Protein AF-0000000076639264 (afdb_homodimer)

Solvent-accessible surface area (backbone atoms only — not comparable to full-atom values): 11231 Å² total; per-residue (Å²): 128,81,72,72,74,72,78,70,84,74,51,61,46,58,47,52,40,53,57,30,43,77,70,75,40,43,86,29,47,37,72,68,23,42,52,50,50,29,54,56,49,46,51,53,52,52,49,50,49,51,42,14,51,50,43,15,50,74,70,72,38,81,48,36,42,50,68,27,44,52,50,30,32,60,69,32,61,32,49,30,50,54,46,48,50,41,50,49,45,52,47,43,46,49,48,46,50,50,48,54,51,49,57,64,71,97,128,81,71,72,76,72,78,70,84,75,50,62,46,57,48,53,41,53,58,28,44,78,71,75,40,43,86,28,47,38,71,69,24,41,51,51,49,30,54,57,50,49,51,52,52,52,49,50,48,50,42,14,50,50,44,15,50,75,70,73,40,81,49,36,42,50,68,26,43,52,50,32,33,58,68,32,58,33,51,29,49,54,47,50,51,42,48,46,45,52,46,43,47,48,45,45,50,49,47,54,49,49,57,64,72,99

Nearest PDB structures (foldseek):
  4wnn-assembly4_D  TM=7.016E-01  e=9.117E-03  Saccharomyces cerevisiae S288C
  2rvq-assembly1_D  TM=6.486E-01  e=6.663E-03  Homo sapiens
  6l9z-assembly1_R  TM=6.844E-01  e=1.414E-02  Homo sapiens
  7xvl-assembly1_X  TM=6.728E-01  e=1.603E-02  Homo sapiens
  7xyg-assembly1_D  TM=6.755E-01  e=1.120E-01  Drosophila melanogaster

Sequence (212 aa):
METPQKNRKISLESLILQELYKQNLAETILTESAEFMSGALNYCITELLDISVERSKLKGSNLICSSHIKKAIEEDFEFAKLLQNTVIYGAYNKHLDEKEHISKNNMETPQKNRKISLESLILQELYKQNLAETILTESAEFMSGALNYCITELLDISVERSKLKGSNLICSSHIKKAIEEDFEFAKLLQNTVIYGAYNKHLDEKEHISKNN

InterPro domains:
  IPR009072 Histone-fold [G3DSA:1.10.20.10] (12-104)
  IPR009072 Histone-fold [SSF47113] (18-90)

Secondary structure (DSSP, 8-state):
-------PPP-HHHHHHHHHHTTT-GGGB-HHHHHHHHHHHHHHHHHHHHHHHHHHHHTT-SSB-HHHHHHHHHHSHHHHHHHHHHHHHHHHHHHHHHHHHHHHH-/-------PPP-HHHHHHHHHHTTT-GGGB-HHHHHHHHHHHHHHHHHHHHHHHHHHHHTT-SSB-HHHHHHHHHHSHHHHHHHHHHHHHHHHHHHHHHHHHHHHH-

Radius of gyration: 19.74 Å; Cα contacts (8 Å, |Δi|>4): 183; chains: 2; bounding box: 81×51×53 Å

pLDDT: mean 73.32, std 26.03, range [25.69, 98.62]

Organism: NCBI:txid5963

Foldseek 3Di:
DPPPPPPDDDALLVVVLVVCVVVPCSVVDDPVRSVVVRVVVVVVVVQLVVQQCVQCVVVVHPDRDPVSSVVSCVVVPVSVVVVVVVCVVVVVVVVVVVVVVVVVVD/DPPPPPPDDDALLVVVLVVCVVVPCSVVDDPVRSVVVRVVVVVVVVQLVVQQCVQCVVVVHPDRDPVSSVVSCVVVVVSVVVVVVVCCVVVVVVVVVVVVVVVVVD

Structure (mmCIF, N/CA/C/O backbone):
data_AF-0000000076639264-model_v1
#
loop_
_entity.id
_entity.type
_entity.pdbx_description
1 polymer 'Transcription factor CBF/NF-Y/archaeal histone domain-containing protein'
#
loop_
_atom_site.group_PDB
_atom_site.id
_atom_site.type_symbol
_atom_site.label_atom_id
_atom_site.label_alt_id
_atom_site.label_comp_id
_atom_site.label_asym_id
_atom_site.label_entity_id
_atom_site.label_seq_id
_atom_site.pdbx_PDB_ins_code
_atom_site.Cartn_x
_atom_site.Cartn_y
_atom_site.Cartn_z
_atom_site.occupancy
_atom_site.B_iso_or_equiv
_atom_site.auth_seq_id
_atom_site.auth_comp_id
_atom_site.auth_asym_id
_atom_site.auth_atom_id
_atom_site.pdbx_PDB_model_num
ATOM 1 N N . MET A 1 1 ? 1.832 4.797 -36.656 1 25.69 1 MET A N 1
ATOM 2 C CA . MET A 1 1 ? 2.621 4.148 -35.594 1 25.69 1 MET A CA 1
ATOM 3 C C . MET A 1 1 ? 2.246 4.68 -34.219 1 25.69 1 MET A C 1
ATOM 5 O O . MET A 1 1 ? 2.299 5.891 -34 1 25.69 1 MET A O 1
ATOM 9 N N . GLU A 1 2 ? 1.236 4.109 -33.531 1 35.44 2 GLU A N 1
ATOM 10 C CA . GLU A 1 2 ? 0.739 4.566 -32.219 1 35.44 2 GLU A CA 1
ATOM 11 C C . GLU A 1 2 ? 1.888 4.859 -31.266 1 35.44 2 GLU A C 1
ATOM 13 O O . GLU A 1 2 ? 2.82 4.062 -31.156 1 35.44 2 GLU A O 1
ATOM 18 N N . THR A 1 3 ? 2.316 6.039 -31.078 1 37.75 3 THR A N 1
ATOM 19 C CA . THR A 1 3 ? 3.332 6.453 -30.109 1 37.75 3 THR A CA 1
ATOM 20 C C . THR A 1 3 ? 3.256 5.609 -28.844 1 37.75 3 THR A C 1
ATOM 22 O O . THR A 1 3 ? 2.174 5.414 -28.281 1 37.75 3 THR A O 1
ATOM 25 N N . PRO A 1 4 ? 4.004 4.594 -28.734 1 39.75 4 PRO A N 1
ATOM 26 C CA . PRO A 1 4 ? 3.979 3.738 -27.547 1 39.75 4 PRO A CA 1
ATOM 27 C C . PRO A 1 4 ? 3.762 4.527 -26.266 1 39.75 4 PRO A C 1
ATOM 29 O O . PRO A 1 4 ? 4.363 5.586 -26.078 1 39.75 4 PRO A O 1
ATOM 32 N N . GLN A 1 5 ? 2.58 4.844 -25.906 1 42.38 5 GLN A N 1
ATOM 33 C CA . GLN A 1 5 ? 2.283 5.539 -24.656 1 42.38 5 GLN A CA 1
ATOM 34 C C . GLN A 1 5 ? 3.328 5.227 -23.594 1 42.38 5 GLN A C 1
ATOM 36 O O . GLN A 1 5 ? 3.643 4.062 -23.344 1 42.38 5 GLN A O 1
ATOM 41 N N . LYS A 1 6 ? 4.375 5.98 -23.578 1 45.12 6 LYS A N 1
ATOM 42 C CA . LYS A 1 6 ? 5.43 5.957 -22.578 1 45.12 6 LYS A CA 1
ATOM 43 C C . LYS A 1 6 ? 4.883 5.555 -21.219 1 45.12 6 LYS A C 1
ATOM 45 O O . LYS A 1 6 ? 3.936 6.164 -20.719 1 45.12 6 LYS A O 1
ATOM 50 N N . ASN A 1 7 ? 4.715 4.297 -20.938 1 53.59 7 ASN A N 1
ATOM 51 C CA . ASN A 1 7 ? 4.246 3.746 -19.672 1 53.59 7 ASN A CA 1
ATOM 52 C C . ASN A 1 7 ? 4.781 4.539 -18.484 1 53.59 7 ASN A C 1
ATOM 54 O O . ASN A 1 7 ? 5.98 4.512 -18.203 1 53.59 7 ASN A O 1
ATOM 58 N N . ARG A 1 8 ? 4.254 5.648 -18.203 1 60.5 8 ARG A N 1
ATOM 59 C CA . ARG A 1 8 ? 4.699 6.492 -17.094 1 60.5 8 ARG A CA 1
ATOM 60 C C . ARG A 1 8 ? 4.664 5.727 -15.773 1 60.5 8 ARG A C 1
ATOM 62 O O . ARG A 1 8 ? 3.682 5.047 -15.469 1 60.5 8 ARG A O 1
ATOM 69 N N . LYS A 1 9 ? 5.871 5.605 -15.195 1 81.62 9 LYS A N 1
ATOM 70 C CA . LYS A 1 9 ? 5.988 5.031 -13.859 1 81.62 9 LYS A CA 1
ATOM 71 C C . LYS A 1 9 ? 5.07 5.75 -12.867 1 81.62 9 LYS A C 1
ATOM 73 O O . LYS A 1 9 ? 4.957 6.977 -12.898 1 81.62 9 LYS A O 1
ATOM 78 N N . ILE A 1 10 ? 4.289 5 -12.344 1 91.88 10 ILE A N 1
ATOM 79 C CA . ILE A 1 10 ? 3.408 5.52 -11.305 1 91.88 10 ILE A CA 1
ATOM 80 C C . ILE A 1 10 ? 4.102 5.422 -9.945 1 91.88 10 ILE A C 1
ATOM 82 O O . ILE A 1 10 ? 4.957 4.559 -9.742 1 91.88 10 ILE A O 1
ATOM 86 N N . SER A 1 11 ? 3.801 6.449 -9.133 1 94.94 11 SER A N 1
ATOM 87 C CA . SER A 1 11 ? 4.426 6.418 -7.816 1 94.94 11 SER A CA 1
ATOM 88 C C . SER A 1 11 ? 3.393 6.203 -6.719 1 94.94 11 SER A C 1
ATOM 90 O O . SER A 1 11 ? 2.227 6.57 -6.875 1 94.94 11 SER A O 1
ATOM 92 N N . LEU A 1 12 ? 3.881 5.652 -5.758 1 95.56 12 LEU A N 1
ATOM 93 C CA . LEU A 1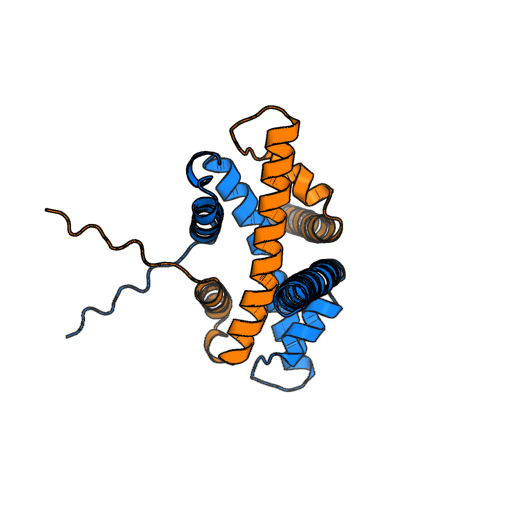 12 ? 3.037 5.477 -4.582 1 95.56 12 LEU A CA 1
ATOM 94 C C . LEU A 1 12 ? 2.615 6.824 -4.004 1 95.56 12 LEU A C 1
ATOM 96 O O . LEU A 1 12 ? 1.505 6.961 -3.488 1 95.56 12 LEU A O 1
ATOM 100 N N . GLU A 1 13 ? 3.453 7.828 -4.109 1 96.75 13 GLU A N 1
ATOM 101 C CA . GLU A 1 13 ? 3.096 9.18 -3.688 1 96.75 13 GLU A CA 1
ATOM 102 C C . GLU A 1 13 ? 1.869 9.688 -4.441 1 96.75 13 GLU A C 1
ATOM 104 O O . GLU A 1 13 ? 0.995 10.328 -3.854 1 96.75 13 GLU A O 1
ATOM 109 N N . SER A 1 14 ? 1.824 9.391 -5.703 1 96.25 14 SER A N 1
ATOM 110 C CA . SER A 1 14 ? 0.676 9.805 -6.504 1 96.25 14 SER A CA 1
ATOM 111 C C . SER A 1 14 ? -0.603 9.125 -6.023 1 96.25 14 SER A C 1
ATOM 113 O O . SER A 1 14 ? -1.672 9.734 -6.016 1 96.25 14 SER A O 1
ATOM 115 N N . LEU A 1 15 ? -0.478 7.941 -5.648 1 96.44 15 LEU A N 1
ATOM 116 C CA . LEU A 1 15 ? -1.632 7.215 -5.125 1 96.44 15 LEU A CA 1
ATOM 117 C C . LEU A 1 15 ? -2.1 7.82 -3.805 1 96.44 15 LEU A C 1
ATOM 119 O O . LEU A 1 15 ? -3.301 7.957 -3.572 1 96.44 15 LEU A O 1
ATOM 123 N N . ILE A 1 16 ? -1.146 8.141 -2.926 1 96.69 16 ILE A N 1
ATOM 124 C CA . ILE A 1 16 ? -1.441 8.758 -1.638 1 96.69 16 ILE A CA 1
ATOM 125 C C . ILE A 1 16 ? -2.189 10.07 -1.854 1 96.69 16 ILE A C 1
ATOM 127 O O . ILE A 1 16 ? -3.221 10.312 -1.225 1 96.69 16 ILE A O 1
ATOM 131 N N . LEU A 1 17 ? -1.717 10.875 -2.777 1 97.69 17 LEU A N 1
ATOM 132 C CA . LEU A 1 17 ? -2.346 12.156 -3.072 1 97.69 17 LEU A CA 1
ATOM 133 C C . LEU A 1 17 ? -3.748 11.961 -3.641 1 97.69 17 LEU A C 1
ATOM 135 O O . LEU A 1 17 ? -4.672 12.695 -3.297 1 97.69 17 LEU A O 1
ATOM 139 N N . GLN A 1 18 ? -3.885 10.977 -4.5 1 97.31 18 GLN A N 1
ATOM 140 C CA . GLN A 1 18 ? -5.195 10.664 -5.062 1 97.31 18 GLN A CA 1
ATOM 141 C C . GLN A 1 18 ? -6.184 10.273 -3.971 1 97.31 18 GLN A C 1
ATOM 143 O O . GLN A 1 18 ? -7.348 10.688 -4 1 97.31 18 GLN A O 1
ATOM 148 N N . GLU A 1 19 ? -5.727 9.492 -3.055 1 95.44 19 GLU A N 1
ATOM 149 C CA . GLU A 1 19 ? -6.598 9.086 -1.957 1 95.44 19 GLU A CA 1
ATOM 150 C C . GLU A 1 19 ? -6.992 10.273 -1.089 1 95.44 19 GLU A C 1
ATOM 152 O O . GLU A 1 19 ? -8.156 10.406 -0.701 1 95.44 19 GLU A O 1
ATOM 157 N N . LEU A 1 20 ? -6.066 11.133 -0.829 1 97.12 20 LEU A N 1
ATOM 158 C CA . LEU A 1 20 ? -6.336 12.312 -0.018 1 97.12 20 LEU A CA 1
ATOM 159 C C . LEU A 1 20 ? -7.266 13.273 -0.749 1 97.12 20 LEU A C 1
ATOM 161 O O . LEU A 1 20 ? -8.07 13.961 -0.12 1 97.12 20 LEU A O 1
ATOM 165 N N . TYR A 1 21 ? -7.125 13.25 -2.066 1 96.75 21 TYR A N 1
ATOM 166 C CA . TYR A 1 21 ? -7.957 14.125 -2.891 1 96.75 21 TYR A CA 1
ATOM 167 C C . TYR A 1 21 ? -9.43 13.758 -2.758 1 96.75 21 TYR A C 1
ATOM 169 O O . TYR A 1 21 ? -10.297 14.633 -2.764 1 96.75 21 TYR A O 1
ATOM 177 N N . LYS A 1 22 ? -9.68 12.523 -2.58 1 93.88 22 LYS A N 1
ATOM 178 C CA . LYS A 1 22 ? -11.062 12.062 -2.426 1 93.88 22 LYS A CA 1
ATOM 179 C C . LYS A 1 22 ? -11.727 12.711 -1.215 1 93.88 22 LYS A C 1
ATOM 181 O O . LYS A 1 22 ? -12.953 12.812 -1.154 1 93.88 22 LYS A O 1
ATOM 186 N N . GLN A 1 23 ? -10.875 13.164 -0.237 1 92.69 23 GLN A N 1
ATOM 187 C CA . GLN A 1 23 ? -11.391 13.773 0.985 1 92.69 23 GLN A CA 1
ATOM 188 C C . GLN A 1 23 ? -11.062 15.266 1.037 1 92.69 23 GLN A C 1
ATOM 190 O O . GLN A 1 23 ? -11.109 15.875 2.104 1 92.69 23 GLN A O 1
ATOM 195 N N . ASN A 1 24 ? -10.602 15.82 -0.113 1 96 24 ASN A N 1
ATOM 196 C CA . ASN A 1 24 ? -10.219 17.219 -0.232 1 96 24 ASN A CA 1
ATOM 197 C C . ASN A 1 24 ? -9.07 17.562 0.706 1 96 24 ASN A C 1
ATOM 199 O O . ASN A 1 24 ? -9.062 18.641 1.312 1 96 24 ASN A O 1
ATOM 203 N N . LEU A 1 25 ? -8.156 16.594 0.861 1 97.88 25 LEU A N 1
ATOM 204 C CA . LEU A 1 25 ? -7.066 16.812 1.806 1 97.88 25 LEU A CA 1
ATOM 205 C C . LEU A 1 25 ? -5.715 16.734 1.102 1 97.88 25 LEU A C 1
ATOM 207 O O . LEU A 1 25 ? -4.672 16.688 1.756 1 97.88 25 LEU A O 1
ATOM 211 N N . ALA A 1 26 ? -5.707 16.734 -0.222 1 97.69 26 ALA A N 1
ATOM 212 C CA . ALA A 1 26 ? -4.465 16.547 -0.965 1 97.69 26 ALA A CA 1
ATOM 213 C C . ALA A 1 26 ? -3.482 17.688 -0.685 1 97.69 26 ALA A C 1
ATOM 215 O O . ALA A 1 26 ? -2.268 17.469 -0.664 1 97.69 26 ALA A O 1
ATOM 216 N N . GLU A 1 27 ? -3.975 18.875 -0.416 1 97.75 27 GLU A N 1
ATOM 217 C CA . GLU A 1 27 ? -3.125 20.047 -0.231 1 97.75 27 GLU A CA 1
ATOM 218 C C . GLU A 1 27 ? -2.645 20.156 1.213 1 97.75 27 GLU A C 1
ATOM 220 O O . GLU A 1 27 ? -1.805 21 1.529 1 97.75 27 GLU A O 1
ATOM 225 N N . THR A 1 28 ? -3.051 19.266 2.096 1 98.38 28 THR A N 1
ATOM 226 C CA . THR A 1 28 ? -2.76 19.391 3.52 1 98.38 28 THR A CA 1
ATOM 227 C C . THR A 1 28 ? -1.577 18.5 3.91 1 98.38 28 THR A C 1
ATOM 229 O O . THR A 1 28 ? -1.127 18.531 5.059 1 98.38 28 THR A O 1
ATOM 232 N N . ILE A 1 29 ? -1.032 17.688 3.02 1 98.62 29 ILE A N 1
ATOM 233 C CA . ILE A 1 29 ? 0.118 16.844 3.361 1 98.62 29 ILE A CA 1
ATOM 234 C C . ILE A 1 29 ? 1.395 17.484 2.82 1 98.62 29 ILE A C 1
ATOM 236 O O . ILE A 1 29 ? 1.426 17.969 1.683 1 98.62 29 ILE A O 1
ATOM 240 N N . LEU A 1 30 ? 2.434 17.484 3.67 1 97.62 30 LEU A N 1
ATOM 241 C CA . LEU A 1 30 ? 3.734 17.984 3.229 1 97.62 30 LEU A CA 1
ATOM 242 C C . LEU A 1 30 ? 4.371 17.016 2.232 1 97.62 30 LEU A C 1
ATOM 244 O O . LEU A 1 30 ? 4.176 15.805 2.322 1 97.62 30 LEU A O 1
ATOM 248 N N . THR A 1 31 ? 5.129 17.656 1.315 1 96.75 31 THR A N 1
ATOM 249 C CA . THR A 1 31 ? 5.785 16.859 0.288 1 96.75 31 THR A CA 1
ATOM 250 C C . THR A 1 31 ? 6.684 15.797 0.92 1 96.75 31 THR A C 1
ATOM 252 O O . THR A 1 31 ? 6.637 14.633 0.534 1 96.75 31 THR A O 1
ATOM 255 N N . GLU A 1 32 ? 7.469 16.141 1.88 1 92.5 32 GLU A N 1
ATOM 256 C CA . GLU A 1 32 ? 8.375 15.211 2.551 1 92.5 32 GLU A CA 1
ATOM 257 C C . GLU A 1 32 ? 7.598 14.133 3.299 1 92.5 32 GLU A C 1
ATOM 259 O O . GLU A 1 32 ? 8.062 12.992 3.41 1 92.5 32 GLU A O 1
ATOM 264 N N . SER A 1 33 ? 6.461 14.469 3.746 1 95.88 33 SER A N 1
ATOM 265 C CA . SER A 1 33 ? 5.637 13.523 4.492 1 95.88 33 SER A CA 1
ATOM 266 C C . SER A 1 33 ? 4.988 12.5 3.561 1 95.88 33 SER A C 1
ATOM 268 O O . SER A 1 33 ? 4.879 11.32 3.904 1 95.88 33 SER A O 1
ATOM 270 N N . ALA A 1 34 ? 4.586 13 2.438 1 97.19 34 ALA A N 1
ATOM 271 C CA . ALA A 1 34 ? 4.09 12.078 1.425 1 97.19 34 ALA A CA 1
ATOM 272 C C . ALA A 1 34 ? 5.164 11.078 1.02 1 97.19 34 ALA A C 1
ATOM 274 O O . ALA A 1 34 ? 4.883 9.883 0.848 1 97.19 34 ALA A O 1
ATOM 275 N N . GLU A 1 35 ? 6.395 11.578 0.893 1 95.25 35 GLU A N 1
ATOM 276 C CA . GLU A 1 35 ? 7.527 10.711 0.581 1 95.25 35 GLU A CA 1
ATOM 277 C C . GLU A 1 35 ? 7.758 9.688 1.691 1 95.25 35 GLU A C 1
ATOM 279 O O . GLU A 1 35 ? 7.98 8.508 1.42 1 95.25 35 GLU A O 1
ATOM 284 N N . PHE A 1 36 ? 7.652 10.203 2.895 1 89.06 36 PHE A N 1
ATOM 285 C CA . PHE A 1 36 ? 7.844 9.344 4.055 1 89.06 36 PHE A CA 1
ATOM 286 C C . PHE A 1 36 ? 6.801 8.234 4.086 1 89.06 36 PHE A C 1
ATOM 288 O O . PHE A 1 36 ? 7.141 7.055 4.238 1 89.06 36 PHE A O 1
ATOM 295 N N . MET A 1 37 ? 5.578 8.508 3.893 1 92.25 37 MET A N 1
ATOM 296 C CA . MET A 1 37 ? 4.488 7.531 3.906 1 92.25 37 MET A CA 1
ATOM 297 C C . MET A 1 37 ? 4.633 6.543 2.754 1 92.25 37 MET A C 1
ATOM 299 O O . MET A 1 37 ? 4.406 5.344 2.93 1 92.25 37 MET A O 1
ATOM 303 N N . SER A 1 38 ? 5.031 7.145 1.656 1 93.25 38 SER A N 1
ATOM 304 C CA . SER A 1 38 ? 5.227 6.297 0.486 1 93.25 38 SER A CA 1
ATOM 305 C C . SER A 1 38 ? 6.293 5.238 0.743 1 93.25 38 SER A C 1
ATOM 307 O O . SER A 1 38 ? 6.125 4.074 0.367 1 93.25 38 SER A O 1
ATOM 309 N N . GLY A 1 39 ? 7.375 5.695 1.347 1 87.69 39 GLY A N 1
ATOM 310 C CA . GLY A 1 39 ? 8.43 4.742 1.679 1 87.69 39 GLY A CA 1
ATOM 311 C C . GLY A 1 39 ? 7.965 3.65 2.623 1 87.69 39 GLY A C 1
ATOM 312 O O . GLY A 1 39 ? 8.227 2.469 2.389 1 87.69 39 GLY A O 1
ATOM 313 N N . ALA A 1 40 ? 7.16 3.99 3.594 1 83.56 40 ALA A N 1
ATOM 314 C CA . ALA A 1 40 ? 6.656 3.023 4.566 1 83.56 40 ALA A CA 1
ATOM 315 C C . ALA A 1 40 ? 5.699 2.033 3.91 1 83.56 40 ALA A C 1
ATOM 317 O O . ALA A 1 40 ? 5.801 0.824 4.125 1 83.56 40 ALA A O 1
AT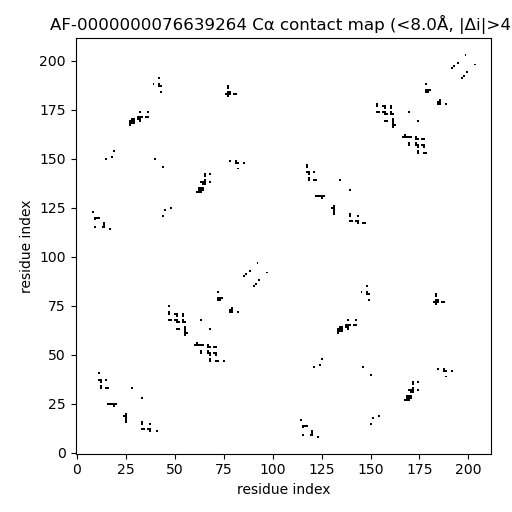OM 318 N N . LEU A 1 41 ? 4.863 2.545 3.088 1 87.75 41 LEU A N 1
ATOM 319 C CA . LEU A 1 41 ? 3.869 1.702 2.43 1 87.75 41 LEU A CA 1
ATOM 320 C C . LEU A 1 41 ? 4.523 0.803 1.388 1 87.75 41 LEU A C 1
ATOM 322 O O . LEU A 1 41 ? 4.09 -0.333 1.181 1 87.75 41 LEU A O 1
ATOM 326 N N . ASN A 1 42 ? 5.551 1.372 0.725 1 87.56 42 ASN A N 1
ATOM 327 C CA . ASN A 1 42 ? 6.254 0.55 -0.255 1 87.56 42 ASN A CA 1
ATOM 328 C C . ASN A 1 42 ? 6.855 -0.696 0.388 1 87.56 42 ASN A C 1
ATOM 330 O O . ASN A 1 42 ? 6.891 -1.763 -0.228 1 87.56 42 ASN A O 1
ATOM 334 N N . TYR A 1 43 ? 7.312 -0.533 1.478 1 81.12 43 TYR A N 1
ATOM 335 C CA . TYR A 1 43 ? 7.848 -1.686 2.191 1 81.12 43 TYR A CA 1
ATOM 336 C C . TYR A 1 43 ? 6.777 -2.752 2.387 1 81.12 43 TYR A C 1
ATOM 338 O O . TYR A 1 43 ? 7.02 -3.938 2.146 1 81.12 43 TYR A O 1
ATOM 346 N N . CYS A 1 44 ? 5.629 -2.367 2.75 1 83 44 CYS A N 1
ATOM 347 C CA . CYS A 1 44 ? 4.516 -3.279 2.98 1 83 44 CYS A CA 1
ATOM 348 C C . CYS A 1 44 ? 4.109 -3.982 1.69 1 83 44 CYS A C 1
ATOM 350 O O . CYS A 1 44 ? 3.895 -5.195 1.681 1 83 44 CYS A O 1
ATOM 352 N N . ILE A 1 45 ? 4.066 -3.219 0.67 1 90.25 45 ILE A N 1
ATOM 353 C CA . ILE A 1 45 ? 3.66 -3.758 -0.624 1 90.25 45 ILE A CA 1
ATOM 354 C C . ILE A 1 45 ? 4.676 -4.797 -1.093 1 90.25 45 ILE A C 1
ATOM 356 O O . ILE A 1 45 ? 4.305 -5.898 -1.498 1 90.25 45 ILE A O 1
ATOM 360 N N . THR A 1 46 ? 5.93 -4.441 -1.012 1 89.44 46 THR A N 1
ATOM 361 C CA . THR A 1 46 ? 6.984 -5.336 -1.476 1 89.44 46 THR A CA 1
ATOM 362 C C . THR A 1 46 ? 7.023 -6.609 -0.636 1 89.44 46 THR A C 1
ATOM 364 O O . THR A 1 46 ? 7.203 -7.707 -1.17 1 89.44 46 THR A O 1
ATOM 367 N N . GLU A 1 47 ? 6.812 -6.418 0.636 1 83.31 47 GLU A N 1
ATOM 368 C CA . GLU A 1 47 ? 6.824 -7.586 1.511 1 83.31 47 GLU A CA 1
ATOM 369 C C . GLU A 1 47 ? 5.668 -8.531 1.19 1 83.31 47 GLU A C 1
ATOM 371 O O . GLU A 1 47 ? 5.859 -9.742 1.091 1 83.31 47 GLU A O 1
ATOM 376 N N . LEU A 1 48 ? 4.508 -8.016 1.007 1 88.25 48 LEU A N 1
ATOM 377 C CA . LEU A 1 48 ? 3.346 -8.844 0.685 1 88.25 48 LEU A CA 1
ATOM 378 C C . LEU A 1 48 ? 3.543 -9.562 -0.645 1 88.25 48 LEU A C 1
ATOM 380 O O . LEU A 1 48 ? 3.221 -10.75 -0.768 1 88.25 48 LEU A O 1
ATOM 384 N N . LEU A 1 49 ? 4.078 -8.891 -1.562 1 92.75 49 LEU A N 1
ATOM 385 C CA . LEU A 1 49 ? 4.344 -9.484 -2.867 1 92.75 49 LEU A CA 1
ATOM 386 C C . LEU A 1 49 ? 5.355 -10.625 -2.748 1 92.75 49 LEU A C 1
ATOM 388 O O . LEU A 1 49 ? 5.152 -11.703 -3.312 1 92.75 49 LEU A O 1
ATOM 392 N N . ASP A 1 50 ? 6.383 -10.336 -2.006 1 90.38 50 ASP A N 1
ATOM 393 C CA . ASP A 1 50 ? 7.445 -11.328 -1.863 1 90.38 50 ASP A CA 1
ATOM 394 C C . ASP A 1 50 ? 6.918 -12.602 -1.199 1 90.38 50 ASP A C 1
ATOM 396 O O . ASP A 1 50 ? 7.227 -13.711 -1.641 1 90.38 50 ASP A O 1
ATOM 400 N N . ILE A 1 51 ? 6.145 -12.406 -0.197 1 90.44 51 ILE A N 1
ATOM 401 C CA . ILE A 1 51 ? 5.582 -13.57 0.481 1 90.44 51 ILE A CA 1
ATOM 402 C C . ILE A 1 51 ? 4.613 -14.297 -0.453 1 90.44 51 ILE A C 1
ATOM 404 O O . ILE A 1 51 ? 4.586 -15.523 -0.49 1 90.44 51 ILE A O 1
ATOM 408 N N . SER A 1 52 ? 3.852 -13.578 -1.241 1 93.69 52 SER A N 1
ATOM 409 C CA . SER A 1 52 ? 2.914 -14.172 -2.186 1 93.69 52 SER A CA 1
ATOM 410 C C . SER A 1 52 ? 3.643 -15.008 -3.236 1 93.69 52 SER A C 1
ATOM 412 O O . SER A 1 52 ? 3.193 -16.094 -3.592 1 93.69 52 SER A O 1
ATOM 414 N N . VAL A 1 53 ? 4.738 -14.445 -3.74 1 96.75 53 VAL A N 1
ATOM 415 C CA . VAL A 1 53 ? 5.555 -15.164 -4.715 1 96.75 53 VAL A CA 1
ATOM 416 C C . VAL A 1 53 ? 6.109 -16.438 -4.09 1 96.75 53 VAL A C 1
ATOM 418 O O . VAL A 1 53 ? 6.055 -17.516 -4.699 1 96.75 53 VAL A O 1
ATOM 421 N N . GLU A 1 54 ? 6.621 -16.297 -2.918 1 94.62 54 GLU A N 1
ATOM 422 C CA . GLU A 1 54 ? 7.152 -17.453 -2.213 1 94.62 54 GLU A CA 1
ATOM 423 C C . GLU A 1 54 ? 6.082 -18.531 -2.029 1 94.62 54 GLU A C 1
ATOM 425 O O . GLU A 1 54 ? 6.344 -19.719 -2.227 1 94.62 54 GLU A O 1
ATOM 430 N N . ARG A 1 55 ? 4.879 -18.109 -1.684 1 93.06 55 ARG A N 1
ATOM 431 C CA . ARG A 1 55 ? 3.779 -19.047 -1.491 1 93.06 55 ARG A CA 1
ATOM 432 C C . ARG A 1 55 ? 3.436 -19.766 -2.793 1 93.06 55 ARG A C 1
ATOM 434 O O . ARG A 1 55 ? 3.119 -20.953 -2.789 1 93.06 55 ARG A O 1
ATOM 441 N N . SER A 1 56 ? 3.439 -19.031 -3.887 1 97.56 56 SER A N 1
ATOM 442 C CA . SER A 1 56 ? 3.182 -19.656 -5.18 1 97.56 56 SER A CA 1
ATOM 443 C C . SER A 1 56 ? 4.23 -20.719 -5.5 1 97.56 56 SER A C 1
ATOM 445 O O . SER A 1 56 ? 3.896 -21.812 -5.945 1 97.56 56 SER A O 1
ATOM 447 N N . LYS A 1 57 ? 5.5 -20.438 -5.223 1 97 57 LYS A N 1
ATOM 448 C CA . LYS A 1 57 ? 6.598 -21.359 -5.488 1 97 57 LYS A CA 1
ATOM 449 C C . LYS A 1 57 ? 6.492 -22.609 -4.613 1 97 57 LYS A C 1
ATOM 451 O O . LYS A 1 57 ? 6.734 -23.719 -5.078 1 97 57 LYS A O 1
ATOM 456 N N . LEU A 1 58 ? 6.164 -22.328 -3.396 1 95.81 58 LEU A N 1
ATOM 457 C CA . LEU A 1 58 ? 6.02 -23.438 -2.463 1 95.81 58 LEU A CA 1
ATOM 458 C C . LEU A 1 58 ? 4.953 -24.422 -2.941 1 95.81 58 LEU A C 1
ATOM 460 O O . LEU A 1 58 ? 5.055 -25.625 -2.703 1 95.81 58 LEU A O 1
ATOM 464 N N . LYS A 1 59 ? 3.969 -23.922 -3.662 1 95.88 59 LYS A N 1
ATOM 465 C CA . LYS A 1 59 ? 2.881 -24.75 -4.18 1 95.88 59 LYS A CA 1
ATOM 466 C C . LYS A 1 59 ? 3.221 -25.297 -5.559 1 95.88 59 LYS A C 1
ATOM 468 O O . LYS A 1 59 ? 2.412 -26 -6.164 1 95.88 59 LYS A O 1
ATOM 473 N N . GLY A 1 60 ? 4.348 -24.969 -6.074 1 96.81 60 GLY A N 1
ATOM 474 C CA . GLY A 1 60 ? 4.773 -25.453 -7.379 1 96.81 60 GLY A CA 1
ATOM 475 C C . GLY A 1 60 ? 4.113 -24.719 -8.531 1 96.81 60 GLY A C 1
ATOM 476 O O . GLY A 1 60 ? 3.998 -25.25 -9.633 1 96.81 60 GLY A O 1
ATOM 477 N N . SER A 1 61 ? 3.617 -23.5 -8.266 1 96.69 61 SER A N 1
ATOM 478 C CA . SER A 1 61 ? 2.936 -22.719 -9.289 1 96.69 61 SER A CA 1
ATOM 479 C C . SER A 1 61 ? 3.836 -21.625 -9.828 1 96.69 61 SER A C 1
ATOM 481 O O . SER A 1 61 ? 4.562 -20.969 -9.07 1 96.69 61 SER A O 1
ATOM 483 N N . ASN A 1 62 ? 3.723 -21.453 -11.148 1 95.44 62 ASN A N 1
ATOM 484 C CA . ASN A 1 62 ? 4.391 -20.312 -11.766 1 95.44 62 ASN A CA 1
ATOM 485 C C . ASN A 1 62 ? 3.475 -19.094 -11.828 1 95.44 62 ASN A C 1
ATOM 487 O O . ASN A 1 62 ? 3.879 -18.031 -12.305 1 95.44 62 ASN A O 1
ATOM 491 N N . LEU A 1 63 ? 2.256 -19.297 -11.352 1 98.38 63 LEU A N 1
ATOM 492 C CA . LEU A 1 63 ? 1.271 -18.219 -11.328 1 98.38 63 LEU A CA 1
ATOM 493 C C . LEU A 1 63 ? 0.943 -17.828 -9.891 1 98.38 63 LEU A C 1
ATOM 495 O O . LEU A 1 63 ? 0.805 -18.688 -9.016 1 98.38 63 LEU A O 1
ATOM 499 N N . ILE A 1 64 ? 0.934 -16.547 -9.695 1 98.44 64 ILE A N 1
ATOM 500 C CA . ILE A 1 64 ? 0.467 -16 -8.422 1 98.44 64 ILE A CA 1
ATOM 501 C C . ILE A 1 64 ? -1.053 -15.859 -8.445 1 98.44 64 ILE A C 1
ATOM 503 O O . ILE A 1 64 ? -1.596 -15.117 -9.273 1 98.44 64 ILE A O 1
ATOM 507 N N . CYS A 1 65 ? -1.74 -16.547 -7.539 1 97.38 65 CYS A N 1
ATOM 508 C CA . CYS A 1 65 ? -3.195 -16.5 -7.477 1 97.38 65 CYS A CA 1
ATOM 509 C C . CYS A 1 65 ? -3.664 -15.984 -6.121 1 97.38 65 CYS A C 1
ATOM 511 O O . CYS A 1 65 ? -2.85 -15.75 -5.227 1 97.38 65 CYS A O 1
ATOM 513 N N . SER A 1 66 ? -5.004 -15.758 -6.02 1 91.19 66 SER A N 1
ATOM 514 C CA . SER A 1 66 ? -5.586 -15.141 -4.832 1 91.19 66 SER A CA 1
ATOM 515 C C . SER A 1 66 ? -5.301 -15.969 -3.584 1 91.19 66 SER A C 1
ATOM 517 O O . SER A 1 66 ? -5.109 -15.422 -2.498 1 91.19 66 SER A O 1
ATOM 519 N N . SER A 1 67 ? -5.207 -17.203 -3.801 1 91.44 67 SER A N 1
ATOM 520 C CA . SER A 1 67 ? -4.965 -18.047 -2.631 1 91.44 67 SER A CA 1
ATOM 521 C C . SER A 1 67 ? -3.57 -17.812 -2.062 1 91.44 67 SER A C 1
ATOM 523 O O . SER A 1 67 ? -3.377 -17.859 -0.845 1 91.44 67 SER A O 1
ATOM 525 N N . HIS A 1 68 ? -2.635 -17.578 -2.918 1 95.81 68 HIS A N 1
ATOM 526 C CA . HIS A 1 68 ? -1.29 -17.25 -2.459 1 95.81 68 HIS A CA 1
ATOM 527 C C . HIS A 1 68 ? -1.278 -15.938 -1.682 1 95.81 68 HIS A C 1
ATOM 529 O O . HIS A 1 68 ? -0.64 -15.844 -0.631 1 95.81 68 HIS A O 1
ATOM 535 N N . ILE A 1 69 ? -2.031 -15.008 -2.148 1 91.5 69 ILE A N 1
ATOM 536 C CA . ILE A 1 69 ? -2.088 -13.672 -1.556 1 91.5 69 ILE A CA 1
ATOM 537 C C . ILE A 1 69 ? -2.809 -13.734 -0.211 1 91.5 69 ILE A C 1
ATOM 539 O O . ILE A 1 69 ? -2.352 -13.156 0.773 1 91.5 69 ILE A O 1
ATOM 543 N N . LYS A 1 70 ? -3.914 -14.445 -0.229 1 86.38 70 LYS A N 1
ATOM 544 C CA . LYS A 1 70 ? -4.664 -14.609 1.012 1 86.38 70 LYS A CA 1
ATOM 545 C C . LYS A 1 70 ? -3.797 -15.227 2.104 1 86.38 70 LYS A C 1
ATOM 547 O O . LYS A 1 70 ? -3.801 -14.766 3.244 1 86.38 70 LYS A O 1
ATOM 552 N N . LYS A 1 71 ? -3.031 -16.203 1.801 1 85.12 71 LYS A N 1
ATOM 553 C CA . LYS A 1 71 ? -2.166 -16.859 2.779 1 85.12 71 LYS A CA 1
ATOM 554 C C . LYS A 1 71 ? -1.062 -15.914 3.25 1 85.12 71 LYS A C 1
ATOM 556 O O . LYS A 1 71 ? -0.683 -15.93 4.422 1 85.12 71 LYS A O 1
ATOM 561 N N . ALA A 1 72 ? -0.514 -15.188 2.312 1 89.25 72 ALA A N 1
ATOM 562 C CA . ALA A 1 72 ? 0.489 -14.188 2.674 1 89.25 72 ALA A CA 1
ATOM 563 C C . ALA A 1 72 ? -0.07 -13.195 3.684 1 89.25 72 ALA A C 1
ATOM 565 O O . ALA A 1 72 ? 0.605 -12.836 4.652 1 89.25 72 ALA A O 1
ATOM 566 N N . ILE A 1 73 ? -1.34 -12.812 3.414 1 83.88 73 ILE A N 1
ATOM 567 C CA . ILE A 1 73 ? -2 -11.859 4.297 1 83.88 73 ILE A CA 1
ATOM 568 C C . ILE A 1 73 ? -2.217 -12.484 5.672 1 83.88 73 ILE A C 1
ATOM 570 O O . ILE A 1 73 ? -2.025 -11.828 6.699 1 83.88 73 ILE A O 1
ATOM 574 N N . GLU A 1 74 ? -2.605 -13.703 5.676 1 76.75 74 GLU A N 1
ATOM 575 C CA . GLU A 1 74 ? -2.85 -14.414 6.926 1 76.75 74 GLU A CA 1
ATOM 576 C C . GLU A 1 74 ? -1.56 -14.594 7.723 1 76.75 74 GLU A C 1
ATOM 578 O O . GLU A 1 74 ? -1.584 -14.641 8.953 1 76.75 74 GLU A O 1
ATOM 583 N N . GLU A 1 75 ? -0.487 -14.852 7.047 1 73.81 75 GLU A N 1
ATOM 584 C CA . GLU A 1 75 ? 0.807 -15.047 7.695 1 73.81 75 GLU A CA 1
ATOM 585 C C . GLU A 1 75 ? 1.377 -13.719 8.203 1 73.81 75 GLU A C 1
ATOM 587 O O . GLU A 1 75 ? 2.24 -13.711 9.078 1 73.81 75 GLU A O 1
ATOM 592 N N . ASP A 1 76 ? 1.048 -12.859 7.5 1 60.75 76 ASP A N 1
ATOM 593 C CA . ASP A 1 76 ? 1.468 -11.539 7.965 1 60.75 76 ASP A CA 1
ATOM 594 C C . ASP A 1 76 ? 0.469 -10.969 8.969 1 60.75 76 ASP A C 1
ATOM 596 O O . ASP A 1 76 ? -0.639 -10.578 8.594 1 60.75 76 ASP A O 1
ATOM 600 N N . PHE A 1 77 ? 0.782 -11.172 10.289 1 53.22 77 PHE A N 1
ATOM 601 C CA . PHE A 1 77 ? -0.111 -10.797 11.375 1 53.22 77 PHE A CA 1
ATOM 602 C C . PHE A 1 77 ? -0.667 -9.391 11.148 1 53.22 77 PHE A C 1
ATOM 604 O O . PHE A 1 77 ? -1.855 -9.148 11.367 1 53.22 77 PHE A O 1
ATOM 611 N N . GLU A 1 78 ? 0.171 -8.562 10.75 1 49.81 78 GLU A N 1
ATOM 612 C CA . GLU A 1 78 ? -0.193 -7.152 10.625 1 49.81 78 GLU A CA 1
ATOM 613 C C . GLU A 1 78 ? -1.192 -6.938 9.5 1 49.81 78 GLU A C 1
ATOM 615 O O . GLU A 1 78 ? -2.186 -6.223 9.664 1 49.81 78 GLU A O 1
ATOM 620 N N . PHE A 1 79 ? -0.976 -7.543 8.453 1 51.12 79 PHE A N 1
ATOM 621 C CA . PHE A 1 79 ? -1.932 -7.465 7.355 1 51.12 79 PHE A CA 1
ATOM 622 C C . PHE A 1 79 ? -3.225 -8.188 7.711 1 51.12 79 PHE A C 1
ATOM 624 O O . PHE A 1 79 ? -4.316 -7.727 7.371 1 51.12 79 PHE A O 1
ATOM 631 N N . ALA A 1 80 ? -3.037 -9.289 8.367 1 43.44 80 ALA A N 1
ATOM 632 C CA . ALA A 1 80 ? -4.223 -10.039 8.781 1 43.44 80 ALA A CA 1
ATOM 633 C C . ALA A 1 80 ? -5.145 -9.172 9.641 1 43.44 80 ALA A C 1
ATOM 635 O O . ALA A 1 80 ? -6.363 -9.211 9.477 1 43.44 80 ALA A O 1
ATOM 636 N N . LYS A 1 81 ? -4.5 -8.602 10.438 1 45.91 81 LYS A N 1
ATOM 637 C CA . LYS A 1 81 ? -5.305 -7.785 11.344 1 45.91 81 LYS A CA 1
ATOM 638 C C . LYS A 1 81 ? -5.938 -6.609 10.609 1 45.91 81 LYS A C 1
ATOM 640 O O . LYS A 1 81 ? -7.086 -6.246 10.875 1 45.91 81 LYS A O 1
ATOM 645 N N . LEU A 1 82 ? -5.137 -6.02 9.758 1 42.41 82 LEU A N 1
ATOM 646 C CA . LEU A 1 82 ? -5.711 -4.969 8.93 1 4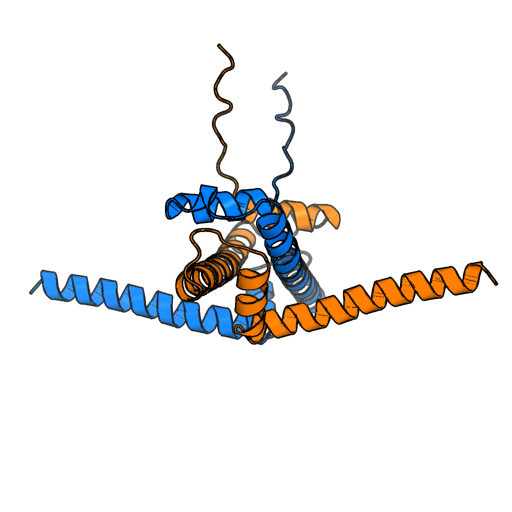2.41 82 LEU A CA 1
ATOM 647 C C . LEU A 1 82 ? -6.906 -5.492 8.141 1 42.41 82 LEU A C 1
ATOM 649 O O . LEU A 1 82 ? -7.926 -4.809 8.023 1 42.41 82 LEU A O 1
ATOM 653 N N . LEU A 1 83 ? -6.73 -6.648 7.59 1 42 83 LEU A N 1
ATOM 654 C CA . LEU A 1 83 ? -7.828 -7.242 6.836 1 42 83 LEU A CA 1
ATOM 655 C C . LEU A 1 83 ? -8.977 -7.637 7.766 1 42 83 LEU A C 1
ATOM 657 O O . LEU A 1 83 ? -10.141 -7.59 7.371 1 42 83 LEU A O 1
ATOM 661 N N . GLN A 1 84 ? -8.719 -8.133 8.82 1 37.97 84 GLN A N 1
ATOM 662 C CA . GLN A 1 84 ? -9.789 -8.438 9.766 1 37.97 84 GLN A CA 1
ATOM 663 C C . GLN A 1 84 ? -10.641 -7.203 10.055 1 37.97 84 GLN A C 1
ATOM 665 O O . GLN A 1 84 ? -11.867 -7.297 10.148 1 37.97 84 GLN A O 1
ATOM 670 N N . ASN A 1 85 ? -9.984 -6.211 10.258 1 37.62 85 ASN A N 1
ATOM 671 C CA . ASN A 1 85 ? -10.758 -5.008 10.531 1 37.62 85 ASN A CA 1
ATOM 672 C C . ASN A 1 85 ? -11.508 -4.527 9.289 1 37.62 85 ASN A C 1
ATOM 674 O O . ASN A 1 85 ? -12.586 -3.939 9.398 1 37.62 85 ASN A O 1
ATOM 678 N N . THR A 1 86 ? -10.969 -4.68 8.211 1 36.5 86 THR A N 1
ATOM 679 C CA . THR A 1 86 ? -11.703 -4.355 6.988 1 36.5 86 THR A CA 1
ATOM 680 C C . THR A 1 86 ? -12.852 -5.328 6.773 1 36.5 86 THR A C 1
ATOM 682 O O . THR A 1 86 ? -13.938 -4.93 6.332 1 36.5 86 THR A O 1
ATOM 685 N N . VAL A 1 87 ? -12.656 -6.5 6.969 1 35.09 87 VAL A N 1
ATOM 686 C CA . VAL A 1 87 ? -13.789 -7.418 6.91 1 35.09 87 VAL A CA 1
ATOM 687 C C . VAL A 1 87 ? -14.852 -7.008 7.93 1 35.09 87 VAL A C 1
ATOM 689 O O . VAL A 1 87 ? -16.047 -7.02 7.629 1 35.09 87 VAL A O 1
ATOM 692 N N . ILE A 1 88 ? -14.406 -6.691 9.07 1 34.19 88 ILE A N 1
ATOM 693 C CA . ILE A 1 88 ? -15.406 -6.207 10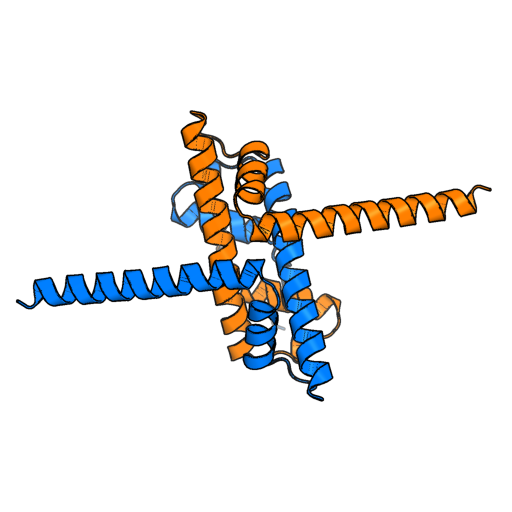.016 1 34.19 88 ILE A CA 1
ATOM 694 C C . ILE A 1 88 ? -16 -4.895 9.5 1 34.19 88 ILE A C 1
ATOM 696 O O . ILE A 1 88 ? -17.219 -4.707 9.539 1 34.19 88 ILE A O 1
ATOM 700 N N . TYR A 1 89 ? -15.148 -4.031 9.094 1 33.16 89 TYR A N 1
ATOM 701 C CA . TYR A 1 89 ? -15.734 -2.797 8.586 1 33.16 89 TYR A CA 1
ATOM 702 C C . TYR A 1 89 ? -16.484 -3.043 7.285 1 33.16 89 TYR A C 1
ATOM 704 O O . TYR A 1 89 ? -17.547 -2.445 7.043 1 33.16 89 TYR A O 1
ATOM 712 N N . GLY A 1 90 ? -15.891 -3.717 6.395 1 32.09 90 GLY A N 1
ATOM 713 C CA . GLY A 1 90 ? -16.703 -4.105 5.254 1 32.09 90 GLY A CA 1
ATOM 714 C C . GLY A 1 90 ? -17.969 -4.84 5.652 1 32.09 90 GLY A C 1
ATOM 715 O O . GLY A 1 90 ? -19.031 -4.613 5.074 1 32.09 90 GLY A O 1
ATOM 716 N N . ALA A 1 91 ? -17.812 -5.723 6.508 1 34.09 91 ALA A N 1
ATOM 717 C CA . ALA A 1 91 ? -19.016 -6.363 7.043 1 34.09 91 ALA A CA 1
ATOM 718 C C . ALA A 1 91 ? -19.891 -5.355 7.777 1 34.09 91 ALA A C 1
ATOM 720 O O . ALA A 1 91 ? -21.125 -5.414 7.688 1 34.09 91 ALA A O 1
ATOM 721 N N . TYR A 1 92 ? -19.281 -4.574 8.469 1 34.16 92 TYR A N 1
ATOM 722 C CA . TYR A 1 92 ? -20.031 -3.557 9.188 1 34.16 92 TYR A CA 1
ATOM 723 C C . TYR A 1 92 ? -20.703 -2.594 8.219 1 34.16 92 TYR A C 1
ATOM 725 O O . TYR A 1 92 ? -21.891 -2.268 8.383 1 34.16 92 TYR A O 1
ATOM 733 N N . ASN A 1 93 ? -20.125 -2.133 7.27 1 35.06 93 ASN A N 1
ATOM 734 C CA . ASN A 1 93 ? -20.797 -1.233 6.336 1 35.06 93 ASN A CA 1
ATOM 735 C C . ASN A 1 93 ? -21.844 -1.971 5.504 1 35.06 93 ASN A C 1
ATOM 737 O O . ASN A 1 93 ? -22.891 -1.408 5.176 1 35.06 93 ASN A O 1
ATOM 741 N N . LYS A 1 94 ? -21.469 -3.117 5.195 1 36.38 94 LYS A N 1
ATOM 742 C CA . LYS A 1 94 ? -22.516 -3.896 4.547 1 36.38 94 LYS A CA 1
ATOM 743 C C . LYS A 1 94 ? -23.703 -4.105 5.48 1 36.38 94 LYS A C 1
ATOM 745 O O . LYS A 1 94 ? -24.859 -4.055 5.051 1 36.38 94 LYS A O 1
ATOM 750 N N . HIS A 1 95 ? -23.328 -4.34 6.66 1 37.88 95 HIS A N 1
ATOM 751 C CA . HIS A 1 95 ? -24.391 -4.469 7.652 1 37.88 95 HIS A CA 1
ATOM 752 C C . HIS A 1 95 ? -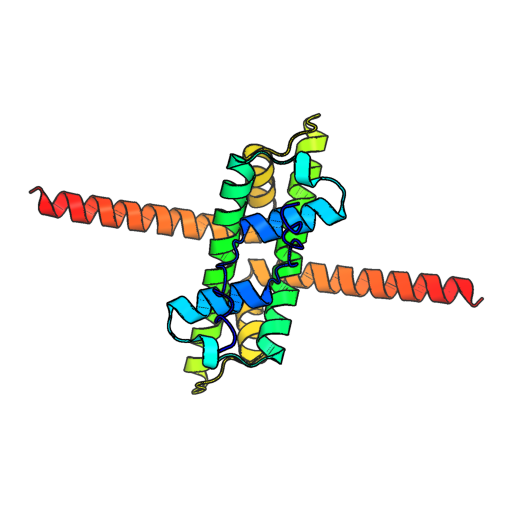25.094 -3.137 7.891 1 37.88 95 HIS A C 1
ATOM 754 O O . HIS A 1 95 ? -26.297 -3.1 8.133 1 37.88 95 HIS A O 1
ATOM 760 N N . LEU A 1 96 ? -24.281 -2.115 7.84 1 37.5 96 LEU A N 1
ATOM 761 C CA . LEU A 1 96 ? -24.938 -0.821 7.969 1 37.5 96 LEU A CA 1
ATOM 762 C C . LEU A 1 96 ? -25.781 -0.513 6.738 1 37.5 96 LEU A C 1
ATOM 764 O O . LEU A 1 96 ? -26.875 0.054 6.848 1 37.5 96 LEU A O 1
ATOM 768 N N . ASP A 1 97 ? -25.203 -0.8 5.688 1 38.62 97 ASP A N 1
ATOM 769 C CA . ASP A 1 97 ? -25.969 -0.6 4.457 1 38.62 97 ASP A CA 1
ATOM 770 C C . ASP A 1 97 ? -27.219 -1.478 4.434 1 38.62 97 ASP A C 1
ATOM 772 O O . ASP A 1 97 ? -28.266 -1.047 3.975 1 38.62 97 ASP A O 1
ATOM 776 N N . GLU A 1 98 ? -26.984 -2.666 4.871 1 38.12 98 GLU A N 1
ATOM 777 C CA . GLU A 1 98 ? -28.141 -3.574 4.902 1 38.12 98 GLU A CA 1
ATOM 778 C C . GLU A 1 98 ? -29.172 -3.113 5.918 1 38.12 98 GLU A C 1
ATOM 780 O O . GLU A 1 98 ? -30.375 -3.285 5.707 1 38.12 98 GLU A O 1
ATOM 785 N N . LYS A 1 99 ? -28.672 -2.605 7.008 1 40.12 99 LYS A N 1
ATOM 786 C CA . LYS A 1 99 ? -29.594 -2.1 8.016 1 40.12 99 LYS A CA 1
ATOM 787 C C . LYS A 1 99 ? -30.297 -0.835 7.535 1 40.12 99 LYS A C 1
ATOM 789 O O . LYS A 1 99 ? -31.438 -0.558 7.934 1 40.12 99 LYS A O 1
ATOM 794 N N . GLU A 1 100 ? -29.484 -0.03 6.91 1 40.5 100 GLU A N 1
ATOM 795 C CA . GLU A 1 100 ? -30.109 1.186 6.395 1 40.5 100 GLU A CA 1
ATOM 796 C C . GLU A 1 100 ? -31.156 0.86 5.34 1 40.5 100 GLU A C 1
ATOM 798 O O . GLU A 1 100 ? -32.156 1.57 5.215 1 40.5 100 GLU A O 1
ATOM 803 N N . HIS A 1 101 ? -30.812 -0.167 4.719 1 39.5 101 HIS A N 1
ATOM 804 C CA . HIS A 1 101 ? -31.781 -0.525 3.693 1 39.5 101 HIS A CA 1
ATOM 805 C C . HIS A 1 101 ? -33.031 -1.161 4.312 1 39.5 101 HIS A C 1
ATOM 807 O O . HIS A 1 101 ? -34.094 -1.155 3.705 1 39.5 101 HIS A O 1
ATOM 813 N N . ILE A 1 102 ? -32.719 -1.821 5.469 1 39.62 102 ILE A N 1
ATOM 814 C CA . ILE A 1 102 ? -33.906 -2.439 6.066 1 39.62 102 ILE A CA 1
ATOM 815 C C . ILE A 1 102 ? -34.844 -1.357 6.59 1 39.62 102 ILE A C 1
ATOM 817 O O . ILE A 1 102 ? -36.062 -1.496 6.512 1 39.62 102 ILE A O 1
ATOM 821 N N . SER A 1 103 ? -34.031 -0.308 7.125 1 41.34 103 SER A N 1
ATOM 822 C CA . SER A 1 103 ? -34.969 0.643 7.746 1 41.34 103 SER A CA 1
ATOM 823 C C . SER A 1 103 ? -35.812 1.354 6.703 1 41.34 103 SER A C 1
ATOM 825 O O . SER A 1 103 ? -36.812 2.008 7.043 1 41.34 103 SER A O 1
ATOM 827 N N . LYS A 1 104 ? -35.281 1.343 5.469 1 38.88 104 LYS A N 1
ATOM 828 C CA . LYS A 1 104 ? -36.125 2.08 4.531 1 38.88 104 LYS A CA 1
ATOM 829 C C . LYS A 1 104 ? -37.375 1.264 4.133 1 38.88 104 LYS A C 1
ATOM 831 O O . LYS A 1 104 ? -38.281 1.777 3.475 1 38.88 104 LYS A O 1
ATOM 836 N N . ASN A 1 105 ? -36.969 0.001 4.082 1 36.88 105 ASN A N 1
ATOM 837 C CA . ASN A 1 105 ? -38.156 -0.615 3.494 1 36.88 105 ASN A CA 1
ATOM 838 C C . ASN A 1 105 ? -39.281 -0.808 4.531 1 36.88 105 ASN A C 1
ATOM 840 O O . ASN A 1 105 ? -40.406 -1.188 4.188 1 36.88 105 ASN A O 1
ATOM 844 N N . ASN A 1 106 ? -38.875 -0.58 5.832 1 33 106 ASN A N 1
ATOM 845 C CA . ASN A 1 106 ? -40.125 -0.734 6.57 1 33 106 ASN A CA 1
ATOM 846 C C . ASN A 1 106 ? -40.75 0.617 6.895 1 33 106 ASN A C 1
ATOM 848 O O . ASN A 1 106 ? -40.062 1.563 7.258 1 33 106 ASN A O 1
ATOM 852 N N . MET B 1 1 ? -2.451 26.141 -26.094 1 26.45 1 MET B N 1
ATOM 853 C CA . MET B 1 1 ? -3.246 25.719 -24.938 1 26.45 1 MET B CA 1
ATOM 854 C C . MET B 1 1 ? -2.873 24.297 -24.5 1 26.45 1 MET B C 1
ATOM 856 O O . MET B 1 1 ? -2.938 23.359 -25.312 1 26.45 1 MET B O 1
ATOM 860 N N . GLU B 1 2 ? -1.811 24.141 -23.688 1 34.72 2 GLU B N 1
ATOM 861 C CA . GLU B 1 2 ? -1.282 22.859 -23.25 1 34.72 2 GLU B CA 1
ATOM 862 C C . GLU B 1 2 ? -2.406 21.906 -22.828 1 34.72 2 GLU B C 1
ATOM 864 O O . GLU B 1 2 ? -3.342 22.312 -22.141 1 34.72 2 GLU B O 1
ATOM 869 N N . THR B 1 3 ? -2.844 21.016 -23.641 1 39.72 3 THR B N 1
ATOM 870 C CA . THR B 1 3 ? -3.828 19.969 -23.359 1 39.72 3 THR B CA 1
ATOM 871 C C . THR B 1 3 ? -3.732 19.516 -21.906 1 39.72 3 THR B C 1
ATOM 873 O O . THR B 1 3 ? -2.641 19.219 -21.422 1 39.72 3 THR B O 1
ATOM 876 N N . PRO B 1 4 ? -4.496 20.016 -21.031 1 39.66 4 PRO B N 1
ATOM 877 C CA . PRO B 1 4 ? -4.461 19.625 -19.625 1 39.66 4 PRO B CA 1
ATOM 878 C C . PRO B 1 4 ? -4.184 18.141 -19.422 1 39.66 4 PRO B C 1
ATOM 880 O O . PRO B 1 4 ? -4.758 17.312 -20.125 1 39.66 4 PRO B O 1
ATOM 883 N N . GLN B 1 5 ? -2.996 17.688 -19.516 1 40.44 5 GLN B N 1
ATOM 884 C CA . GLN B 1 5 ? -2.656 16.281 -19.266 1 40.44 5 GLN B CA 1
ATOM 885 C C . GLN B 1 5 ? -3.643 15.648 -18.297 1 40.44 5 GLN B C 1
ATOM 887 O O . GLN B 1 5 ? -3.861 16.172 -17.188 1 40.44 5 GLN B O 1
ATOM 892 N N . LYS B 1 6 ? -4.828 15.25 -18.766 1 44.81 6 LYS B N 1
ATOM 893 C CA . LYS B 1 6 ? -5.867 14.5 -18.078 1 44.81 6 LYS B CA 1
ATOM 894 C C . LYS B 1 6 ? -5.27 13.609 -16.984 1 44.81 6 LYS B C 1
ATOM 896 O O . LYS B 1 6 ? -4.359 12.82 -17.25 1 44.81 6 LYS B O 1
ATOM 901 N N . ASN B 1 7 ? -5.062 14.07 -15.797 1 56.16 7 ASN B N 1
ATOM 902 C CA . ASN B 1 7 ? -4.527 13.398 -14.617 1 56.16 7 ASN B CA 1
ATOM 903 C C . ASN B 1 7 ? -4.996 11.945 -14.547 1 56.16 7 ASN B C 1
ATOM 905 O O . ASN B 1 7 ? -6.18 11.68 -14.336 1 56.16 7 ASN B O 1
ATOM 909 N N . ARG B 1 8 ? -4.461 11.117 -15.336 1 60.19 8 ARG B N 1
ATOM 910 C CA . ARG B 1 8 ? -4.855 9.711 -15.336 1 60.19 8 ARG B CA 1
ATOM 911 C C . ARG B 1 8 ? -4.793 9.125 -13.93 1 60.19 8 ARG B C 1
ATOM 913 O O . ARG B 1 8 ? -3.812 9.328 -13.211 1 60.19 8 ARG B O 1
ATOM 920 N N . LYS B 1 9 ? -5.996 8.695 -13.477 1 81.94 9 LYS B N 1
ATOM 921 C CA . LYS B 1 9 ? -6.074 7.969 -12.211 1 81.94 9 LYS B CA 1
ATOM 922 C C . LYS B 1 9 ? -5.129 6.77 -12.211 1 81.94 9 LYS B C 1
ATOM 924 O O . LYS B 1 9 ? -5.023 6.059 -13.211 1 81.94 9 LYS B O 1
ATOM 929 N N . ILE B 1 10 ? -4.328 6.824 -11.328 1 91.81 10 ILE B N 1
ATOM 930 C CA . ILE B 1 10 ? -3.416 5.703 -11.141 1 91.81 10 ILE B CA 1
ATOM 931 C C . ILE B 1 10 ? -4.07 4.652 -10.25 1 91.81 10 ILE B C 1
ATOM 933 O O . ILE B 1 10 ? -4.898 4.98 -9.391 1 91.81 10 ILE B O 1
ATOM 937 N N . SER B 1 11 ? -3.752 3.404 -10.594 1 94.81 11 SER B N 1
ATOM 938 C CA . SER B 1 11 ? -4.348 2.348 -9.789 1 94.81 11 SER B CA 1
ATOM 939 C C . SER B 1 11 ? -3.289 1.611 -8.977 1 94.81 11 SER B C 1
ATOM 941 O O . SER B 1 11 ? -2.129 1.532 -9.383 1 94.81 11 SER B O 1
ATOM 943 N N . LEU B 1 12 ? -3.744 1.162 -7.945 1 95.5 12 LEU B N 1
ATOM 944 C CA . LEU B 1 12 ? -2.873 0.342 -7.109 1 95.5 12 LEU B CA 1
ATOM 945 C C . LEU B 1 12 ? -2.449 -0.926 -7.844 1 95.5 12 LEU B C 1
ATOM 947 O O . LEU B 1 12 ? -1.331 -1.409 -7.664 1 95.5 12 LEU B O 1
ATOM 951 N N . GLU B 1 13 ? -3.287 -1.432 -8.703 1 96.81 13 GLU B N 1
ATOM 952 C CA . GLU B 1 13 ? -2.93 -2.576 -9.531 1 96.81 13 GLU B CA 1
ATOM 953 C C . GLU B 1 13 ? -1.72 -2.268 -10.406 1 96.81 13 GLU B C 1
ATOM 955 O O . GLU B 1 13 ? -0.839 -3.111 -10.578 1 96.81 13 GLU B O 1
ATOM 960 N N . SER B 1 14 ? -1.703 -1.1 -10.93 1 96.25 14 SER B N 1
ATOM 961 C CA . SER B 1 14 ? -0.569 -0.692 -11.75 1 96.25 14 SER B CA 1
ATOM 962 C C . SER B 1 14 ? 0.721 -0.657 -10.938 1 96.25 14 SER B C 1
ATOM 964 O O . SER B 1 14 ? 1.786 -1.022 -11.438 1 96.25 14 SER B O 1
ATOM 966 N N . LEU B 1 15 ? 0.61 -0.255 -9.766 1 96.44 15 LEU B N 1
ATOM 967 C CA . LEU B 1 15 ? 1.776 -0.228 -8.891 1 96.44 15 LEU B CA 1
ATOM 968 C C . LEU B 1 15 ? 2.26 -1.643 -8.586 1 96.44 15 LEU B C 1
ATOM 970 O O . LEU B 1 15 ? 3.465 -1.901 -8.578 1 96.44 15 LEU B O 1
ATOM 974 N N . ILE B 1 16 ? 1.322 -2.537 -8.312 1 96.69 16 ILE B N 1
ATOM 975 C CA . ILE B 1 16 ? 1.636 -3.936 -8.039 1 96.69 16 ILE B CA 1
ATOM 976 C C . ILE B 1 16 ? 2.369 -4.543 -9.227 1 96.69 16 ILE B C 1
ATOM 978 O O . ILE B 1 16 ? 3.41 -5.188 -9.062 1 96.69 16 ILE B O 1
ATOM 982 N N . LEU B 1 17 ? 1.876 -4.297 -10.414 1 97.75 17 LEU B N 1
ATOM 983 C CA . LEU B 1 17 ? 2.494 -4.824 -11.625 1 97.75 17 LEU B CA 1
ATOM 984 C C . LEU B 1 17 ? 3.887 -4.234 -11.828 1 97.75 17 LEU B C 1
ATOM 986 O O . LEU B 1 17 ? 4.812 -4.945 -12.227 1 97.75 17 LEU B O 1
ATOM 990 N N . GLN B 1 18 ? 4.02 -2.959 -11.57 1 97.31 18 GLN B N 1
ATOM 991 C CA . GLN B 1 18 ? 5.324 -2.311 -11.672 1 97.31 18 GLN B CA 1
ATOM 992 C C . GLN B 1 18 ? 6.332 -2.945 -10.719 1 97.31 18 GLN B C 1
ATOM 994 O O . GLN B 1 18 ? 7.488 -3.158 -11.086 1 97.31 18 GLN B O 1
ATOM 999 N N . GLU B 1 19 ? 5.895 -3.207 -9.531 1 95.62 19 GLU B N 1
ATOM 1000 C CA . GLU B 1 19 ? 6.781 -3.83 -8.555 1 95.62 19 GLU B CA 1
ATOM 1001 C C . GLU B 1 19 ? 7.184 -5.234 -9 1 95.62 19 GLU B C 1
ATOM 1003 O O . GLU B 1 19 ? 8.352 -5.617 -8.883 1 95.62 19 GLU B O 1
ATOM 1008 N N . LEU B 1 20 ? 6.262 -5.953 -9.531 1 97.12 20 LEU B N 1
ATOM 1009 C CA . LEU B 1 20 ? 6.539 -7.309 -9.992 1 97.12 20 LEU B CA 1
ATOM 1010 C C . LEU B 1 20 ? 7.453 -7.285 -11.211 1 97.12 20 LEU B C 1
ATOM 1012 O O . LEU B 1 20 ? 8.273 -8.195 -11.398 1 97.12 20 LEU B O 1
ATOM 1016 N N . TYR B 1 21 ? 7.273 -6.238 -11.992 1 96.88 21 TYR B N 1
ATOM 1017 C CA . TYR B 1 21 ? 8.094 -6.09 -13.188 1 96.88 21 TYR B CA 1
ATOM 1018 C C . TYR B 1 21 ? 9.57 -5.961 -12.828 1 96.88 21 TYR B C 1
ATOM 1020 O O . TYR B 1 21 ? 10.43 -6.477 -13.547 1 96.88 21 TYR B O 1
ATOM 1028 N N . LYS B 1 22 ? 9.828 -5.359 -11.742 1 93.94 22 LYS B N 1
ATOM 1029 C CA . LYS B 1 22 ? 11.211 -5.195 -11.289 1 93.94 22 LYS B CA 1
ATOM 1030 C C . LYS B 1 22 ? 11.891 -6.547 -11.086 1 93.94 22 LYS B C 1
ATOM 1032 O O . LYS B 1 22 ? 13.117 -6.645 -11.141 1 93.94 22 LYS B O 1
ATOM 1037 N N . GLN B 1 23 ? 11.062 -7.594 -10.859 1 93.19 23 GLN B N 1
ATOM 1038 C CA . GLN B 1 23 ? 11.586 -8.938 -10.609 1 93.19 23 GLN B CA 1
ATOM 1039 C C . GLN B 1 23 ? 11.258 -9.875 -11.773 1 93.19 23 GLN B C 1
ATOM 1041 O O . GLN B 1 23 ? 11.328 -11.094 -11.625 1 93.19 23 GLN B O 1
ATOM 1046 N N . ASN B 1 24 ? 10.758 -9.297 -12.898 1 96.12 24 ASN B N 1
ATOM 1047 C CA . ASN B 1 24 ? 10.375 -10.055 -14.086 1 96.12 24 ASN B CA 1
ATOM 1048 C C . ASN B 1 24 ? 9.234 -11.031 -13.789 1 96.12 24 ASN B C 1
ATOM 1050 O O . ASN B 1 24 ? 9.234 -12.156 -14.289 1 96.12 24 ASN B O 1
ATOM 1054 N N . LEU B 1 25 ? 8.344 -10.578 -12.906 1 97.81 25 LEU B N 1
ATOM 1055 C CA . LEU B 1 25 ? 7.262 -11.469 -12.5 1 97.81 25 LEU B CA 1
ATOM 1056 C C . LEU B 1 25 ? 5.902 -10.875 -12.844 1 97.81 25 LEU B C 1
ATOM 1058 O O . LEU B 1 25 ? 4.871 -11.375 -12.398 1 97.81 25 LEU B O 1
ATOM 1062 N N . ALA B 1 26 ? 5.875 -9.82 -13.656 1 97.69 26 ALA B N 1
ATOM 1063 C CA . ALA B 1 26 ? 4.617 -9.133 -13.938 1 97.69 26 ALA B CA 1
ATOM 1064 C C . ALA B 1 26 ? 3.637 -10.047 -14.656 1 97.69 26 ALA B C 1
ATOM 1066 O O . ALA B 1 26 ? 2.424 -9.945 -14.461 1 97.69 26 ALA B O 1
ATOM 1067 N N . GLU B 1 27 ? 4.125 -10.969 -15.445 1 97.75 27 GLU B N 1
ATOM 1068 C CA . GLU B 1 27 ? 3.273 -11.836 -16.25 1 97.75 27 GLU B CA 1
ATOM 1069 C C . GLU B 1 27 ? 2.82 -13.062 -15.477 1 97.75 27 GLU B C 1
ATOM 1071 O O . GLU B 1 27 ? 1.984 -13.836 -15.945 1 97.75 27 GLU B O 1
ATOM 1076 N N . THR B 1 28 ? 3.236 -13.219 -14.242 1 98.38 28 THR B N 1
ATOM 1077 C CA . THR B 1 28 ? 2.967 -14.438 -13.484 1 98.38 28 THR B CA 1
ATOM 1078 C C . THR B 1 28 ? 1.791 -14.234 -12.531 1 98.38 28 THR B C 1
ATOM 1080 O O . THR B 1 28 ? 1.361 -15.172 -11.859 1 98.38 28 THR B O 1
ATOM 1083 N N . ILE B 1 29 ? 1.234 -13.031 -12.406 1 98.62 29 ILE B N 1
ATOM 1084 C CA . ILE B 1 29 ? 0.096 -12.82 -11.523 1 98.62 29 ILE B CA 1
ATOM 1085 C C . ILE B 1 29 ? -1.194 -12.781 -12.336 1 98.62 29 ILE B C 1
ATOM 1087 O O . ILE B 1 29 ? -1.247 -12.164 -13.406 1 98.62 29 ILE B O 1
ATOM 1091 N N . LEU B 1 30 ? -2.207 -13.469 -11.797 1 97.69 30 LEU B N 1
ATOM 1092 C CA . LEU B 1 30 ? -3.518 -13.422 -12.43 1 97.69 30 LEU B CA 1
ATOM 1093 C C . LEU B 1 30 ? -4.16 -12.055 -12.25 1 97.69 30 LEU B C 1
ATOM 1095 O O . LEU B 1 30 ? -3.953 -11.391 -11.234 1 97.69 30 LEU B O 1
ATOM 1099 N N . THR B 1 31 ? -4.938 -11.719 -13.305 1 96.75 31 THR B N 1
ATOM 1100 C CA . THR B 1 31 ? -5.605 -10.422 -13.273 1 96.75 31 THR B CA 1
ATOM 1101 C C . THR B 1 31 ? -6.484 -10.297 -12.039 1 96.75 31 THR B C 1
ATOM 1103 O O . THR B 1 31 ? -6.434 -9.281 -11.336 1 96.75 31 THR B O 1
ATOM 1106 N N . GLU B 1 32 ? -7.258 -11.266 -11.719 1 92.81 32 GLU B N 1
ATOM 1107 C CA . GLU B 1 32 ? -8.148 -11.242 -10.562 1 92.81 32 GLU B CA 1
ATOM 1108 C C . GLU B 1 32 ? -7.355 -11.188 -9.258 1 92.81 32 GLU B C 1
ATOM 1110 O O . GLU B 1 32 ? -7.809 -10.594 -8.281 1 92.81 32 GLU B O 1
ATOM 1115 N N . SER B 1 33 ? -6.203 -11.75 -9.281 1 95.88 33 SER B N 1
ATOM 1116 C CA . SER B 1 33 ? -5.367 -11.773 -8.086 1 95.88 33 SER B CA 1
ATOM 1117 C C . SER B 1 33 ? -4.727 -10.406 -7.836 1 95.88 33 SER B C 1
ATOM 1119 O O . SER B 1 33 ? -4.609 -9.977 -6.688 1 95.88 33 SER B O 1
ATOM 1121 N N . ALA B 1 34 ? -4.355 -9.805 -8.914 1 97.25 34 ALA B N 1
ATOM 1122 C CA . ALA B 1 34 ? -3.863 -8.438 -8.789 1 97.25 34 ALA B CA 1
ATOM 1123 C C . ALA B 1 34 ? -4.938 -7.516 -8.219 1 97.25 34 ALA B C 1
ATOM 1125 O O . ALA B 1 34 ? -4.652 -6.664 -7.371 1 97.25 34 ALA B O 1
ATOM 1126 N N . GLU B 1 35 ? -6.172 -7.73 -8.664 1 95.31 35 GLU B N 1
ATOM 1127 C CA . GLU B 1 35 ? -7.301 -6.965 -8.141 1 95.31 35 GLU B CA 1
ATOM 1128 C C . GLU B 1 35 ? -7.516 -7.242 -6.656 1 95.31 35 GLU B C 1
ATOM 1130 O O . GLU B 1 35 ? -7.734 -6.32 -5.871 1 95.31 35 GLU B O 1
ATOM 1135 N N . PHE B 1 36 ? -7.387 -8.516 -6.355 1 88.81 36 PHE B N 1
ATOM 1136 C CA . PHE B 1 36 ? -7.559 -8.93 -4.969 1 88.81 36 PHE B CA 1
ATOM 1137 C C . PHE B 1 36 ? -6.504 -8.281 -4.074 1 88.81 36 PHE B C 1
ATOM 1139 O O . PHE B 1 36 ? -6.832 -7.699 -3.039 1 88.81 36 PHE B O 1
ATOM 1146 N N . MET B 1 37 ? -5.301 -8.273 -4.426 1 92 37 MET B N 1
ATOM 1147 C CA . MET B 1 37 ? -4.207 -7.695 -3.654 1 92 37 MET B CA 1
ATOM 1148 C C . MET B 1 37 ? -4.359 -6.184 -3.549 1 92 37 MET B C 1
ATOM 1150 O O . MET B 1 37 ? -4.125 -5.602 -2.486 1 92 37 MET B O 1
ATOM 1154 N N . SER B 1 38 ? -4.785 -5.672 -4.688 1 93.25 38 SER B N 1
ATOM 1155 C CA . SER B 1 38 ? -4.992 -4.227 -4.707 1 93.25 38 SER B CA 1
ATOM 1156 C C . SER B 1 38 ? -6.047 -3.807 -3.688 1 93.25 38 SER B C 1
ATOM 1158 O O . SER B 1 38 ? -5.875 -2.807 -2.986 1 93.25 38 SER B O 1
ATOM 1160 N N . GLY B 1 39 ? -7.109 -4.566 -3.67 1 87.5 39 GLY B N 1
ATOM 1161 C CA . GLY B 1 39 ? -8.148 -4.27 -2.695 1 87.5 39 GLY B CA 1
ATOM 1162 C C . GLY B 1 39 ? -7.664 -4.367 -1.261 1 87.5 39 GLY B C 1
ATOM 1163 O O . GLY B 1 39 ? -7.926 -3.477 -0.45 1 87.5 39 GLY B O 1
ATOM 1164 N N . ALA B 1 40 ? -6.848 -5.336 -0.964 1 83.44 40 ALA B N 1
ATOM 1165 C CA . ALA B 1 40 ? -6.324 -5.531 0.386 1 83.44 40 ALA B CA 1
ATOM 1166 C C . ALA B 1 40 ? -5.371 -4.406 0.771 1 83.44 40 ALA B C 1
ATOM 1168 O O . ALA B 1 40 ? -5.461 -3.855 1.872 1 83.44 40 ALA B O 1
ATOM 1169 N N . LEU B 1 41 ? -4.547 -4.051 -0.147 1 87.69 41 LEU B N 1
ATOM 1170 C CA . LEU B 1 41 ? -3.557 -3.012 0.118 1 87.69 41 LEU B CA 1
ATOM 1171 C C . LEU B 1 41 ? -4.223 -1.643 0.222 1 87.69 41 LEU B C 1
ATOM 1173 O O . LEU B 1 41 ? -3.783 -0.792 1 1 87.69 41 LEU B O 1
ATOM 1177 N N . ASN B 1 42 ? -5.273 -1.466 -0.612 1 87.44 42 ASN B N 1
ATOM 1178 C CA . ASN B 1 42 ? -5.988 -0.196 -0.529 1 87.44 42 ASN B CA 1
ATOM 1179 C C . ASN B 1 42 ? -6.566 0.031 0.864 1 87.44 42 ASN B C 1
ATOM 1181 O O . ASN B 1 42 ? -6.602 1.163 1.35 1 87.44 42 ASN B O 1
ATOM 1185 N N . TYR B 1 43 ? -6.992 -0.943 1.397 1 80.94 43 TYR B N 1
ATOM 1186 C CA . TYR B 1 43 ? -7.504 -0.83 2.758 1 80.94 43 TYR B CA 1
ATOM 1187 C C . TYR B 1 43 ? -6.422 -0.339 3.709 1 80.94 43 TYR B C 1
ATOM 1189 O O . TYR B 1 43 ? -6.656 0.562 4.52 1 80.94 43 TYR B O 1
ATOM 1197 N N . CYS B 1 44 ? -5.273 -0.86 3.607 1 82.94 44 CYS B N 1
ATOM 1198 C CA . CYS B 1 44 ? -4.145 -0.486 4.453 1 82.94 44 CYS B CA 1
ATOM 1199 C C . CYS B 1 44 ? -3.762 0.973 4.234 1 82.94 44 CYS B C 1
ATOM 1201 O O . CYS B 1 44 ? -3.533 1.709 5.195 1 82.94 44 CYS B O 1
ATOM 1203 N N . ILE B 1 45 ? -3.75 1.336 3.01 1 90.25 45 ILE B N 1
ATOM 1204 C CA . ILE B 1 45 ? -3.365 2.697 2.658 1 90.25 45 ILE B CA 1
ATOM 1205 C C . ILE B 1 45 ? -4.383 3.686 3.227 1 90.25 45 ILE B C 1
ATOM 1207 O O . ILE B 1 45 ? -4.008 4.672 3.863 1 90.25 45 ILE B O 1
ATOM 1211 N N . THR B 1 46 ? -5.633 3.402 3.029 1 89.25 46 THR B N 1
ATOM 1212 C CA . THR B 1 46 ? -6.688 4.305 3.482 1 89.25 46 THR B CA 1
ATOM 1213 C C . THR B 1 46 ? -6.707 4.387 5.004 1 89.25 46 THR B C 1
ATOM 1215 O O . THR B 1 46 ? -6.895 5.469 5.57 1 89.25 46 THR B O 1
ATOM 1218 N N . GLU B 1 47 ? -6.465 3.262 5.602 1 83.06 47 GLU B N 1
ATOM 1219 C CA . GLU B 1 47 ? -6.453 3.258 7.059 1 83.06 47 GLU B CA 1
ATOM 1220 C C . GLU B 1 47 ? -5.293 4.082 7.609 1 83.06 47 GLU B C 1
ATOM 1222 O O . GLU B 1 47 ? -5.477 4.887 8.523 1 83.06 47 GLU B O 1
ATOM 1227 N N . LEU B 1 48 ? -4.129 3.926 7.078 1 88 48 LEU B N 1
ATOM 1228 C CA . LEU B 1 48 ? -2.967 4.684 7.527 1 88 48 LEU B CA 1
ATOM 1229 C C . LEU B 1 48 ? -3.174 6.18 7.309 1 88 48 LEU B C 1
ATOM 1231 O O . LEU B 1 48 ? -2.846 6.988 8.18 1 88 48 LEU B O 1
ATOM 1235 N N . LEU B 1 49 ? -3.744 6.504 6.23 1 92.56 49 LEU B N 1
ATOM 1236 C CA . LEU B 1 49 ? -4.02 7.902 5.934 1 92.56 49 LEU B CA 1
ATOM 1237 C C . LEU B 1 49 ? -5.02 8.484 6.93 1 92.56 49 LEU B C 1
ATOM 1239 O O . LEU B 1 49 ? -4.816 9.578 7.453 1 92.56 49 LEU B O 1
ATOM 1243 N N . ASP B 1 50 ? -6.039 7.723 7.156 1 90.31 50 ASP B N 1
ATOM 1244 C CA . ASP B 1 50 ? -7.09 8.195 8.055 1 90.31 50 ASP B CA 1
ATOM 1245 C C . ASP B 1 50 ? -6.543 8.422 9.461 1 90.31 50 ASP B C 1
ATOM 1247 O O . ASP B 1 50 ? -6.848 9.438 10.094 1 90.31 50 ASP B O 1
ATOM 1251 N N . ILE B 1 51 ? -5.766 7.516 9.891 1 90.19 51 ILE B N 1
ATOM 1252 C CA . ILE B 1 51 ? -5.184 7.668 11.219 1 90.19 51 ILE B CA 1
ATOM 1253 C C . ILE B 1 51 ? -4.223 8.859 11.227 1 90.19 51 ILE B C 1
ATOM 1255 O O . ILE B 1 51 ? -4.184 9.625 12.195 1 90.19 51 ILE B O 1
ATOM 1259 N N . SER B 1 52 ? -3.469 9.055 10.172 1 93.44 52 SER B N 1
ATOM 1260 C CA . SER B 1 52 ? -2.539 10.172 10.07 1 93.44 52 SER B CA 1
ATOM 1261 C C . SER B 1 52 ? -3.275 11.508 10.117 1 93.44 52 SER B C 1
ATOM 1263 O O . SER B 1 52 ? -2.822 12.453 10.773 1 93.44 52 SER B O 1
ATOM 1265 N N . VAL B 1 53 ? -4.383 11.57 9.398 1 96.62 53 VAL B N 1
ATOM 1266 C CA . VAL B 1 53 ? -5.211 12.773 9.398 1 96.62 53 VAL B CA 1
ATOM 1267 C C . VAL B 1 53 ? -5.746 13.031 10.805 1 96.62 53 VAL B C 1
ATOM 1269 O O . VAL B 1 53 ? -5.695 14.156 11.297 1 96.62 53 VAL B O 1
ATOM 1272 N N . GLU B 1 54 ? -6.238 12 11.398 1 94.38 54 GLU B N 1
ATOM 1273 C CA . GLU B 1 54 ? -6.746 12.125 12.766 1 94.38 54 GLU B CA 1
ATOM 1274 C C . GLU B 1 54 ? -5.664 12.633 13.711 1 94.38 54 GLU B C 1
ATOM 1276 O O . GLU B 1 54 ? -5.922 13.5 14.555 1 94.38 54 GLU B O 1
ATOM 1281 N N . ARG B 1 55 ? -4.469 12.117 13.562 1 92.56 55 ARG B N 1
ATOM 1282 C CA . ARG B 1 55 ? -3.359 12.531 14.414 1 92.56 55 ARG B CA 1
ATOM 1283 C C . ARG B 1 55 ? -3.027 14 14.203 1 92.56 55 ARG B C 1
ATOM 1285 O O . ARG B 1 55 ? -2.697 14.711 15.156 1 92.56 55 ARG B O 1
ATOM 1292 N N . SER B 1 56 ? -3.061 14.445 12.969 1 97.44 56 SER B N 1
ATOM 1293 C CA . SER B 1 56 ? -2.816 15.859 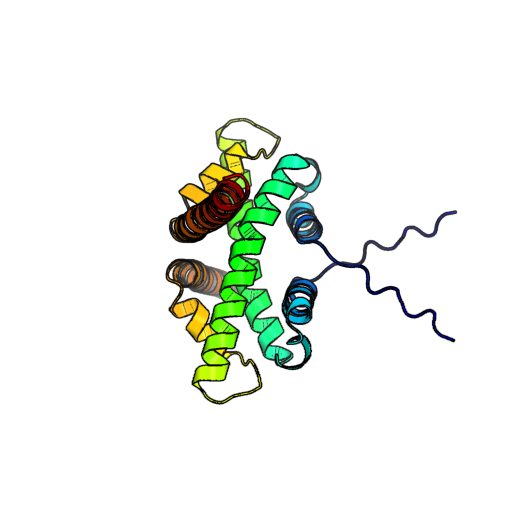12.695 1 97.44 56 SER B CA 1
ATOM 1294 C C . SER B 1 56 ? -3.861 16.75 13.367 1 97.44 56 SER B C 1
ATOM 1296 O O . SER B 1 56 ? -3.523 17.75 13.977 1 97.44 56 SER B O 1
ATOM 1298 N N . LYS B 1 57 ? -5.125 16.344 13.328 1 96.94 57 LYS B N 1
ATOM 1299 C CA . LYS B 1 57 ? -6.219 17.094 13.922 1 96.94 57 LYS B CA 1
ATOM 1300 C C . LYS B 1 57 ? -6.09 17.141 15.445 1 96.94 57 LYS B C 1
ATOM 1302 O O . LYS B 1 57 ? -6.336 18.188 16.062 1 96.94 57 LYS B O 1
ATOM 1307 N N . LEU B 1 58 ? -5.742 16 15.945 1 95.5 58 LEU B N 1
ATOM 1308 C CA . LEU B 1 58 ? -5.578 15.914 17.391 1 95.5 58 LEU B CA 1
ATOM 1309 C C . LEU B 1 58 ? -4.508 16.891 17.875 1 95.5 58 LEU B C 1
ATOM 1311 O O . LEU B 1 58 ? -4.594 17.422 18.984 1 95.5 58 LEU B O 1
ATOM 1315 N N . LYS B 1 59 ? -3.537 17.172 17.031 1 95.81 59 LYS B N 1
ATOM 1316 C CA . LYS B 1 59 ? -2.451 18.094 17.375 1 95.81 59 LYS B CA 1
ATOM 1317 C C . LYS B 1 59 ? -2.807 19.531 17 1 95.81 59 LYS B C 1
ATOM 1319 O O . LYS B 1 59 ? -2.004 20.438 17.188 1 95.81 59 LYS B O 1
ATOM 1324 N N . GLY B 1 60 ? -3.961 19.75 16.453 1 96.75 60 GLY B N 1
ATOM 1325 C CA . GLY B 1 60 ? -4.402 21.078 16.062 1 96.75 60 GLY B CA 1
ATOM 1326 C C . GLY B 1 60 ? -3.76 21.562 14.773 1 96.75 60 GLY B C 1
ATOM 1327 O O . GLY B 1 60 ? -3.656 22.766 14.547 1 96.75 60 GLY B O 1
ATOM 1328 N N . SER B 1 61 ? -3.256 20.625 13.93 1 96.69 61 SER B N 1
ATOM 1329 C CA . SER B 1 61 ? -2.592 20.984 12.688 1 96.69 61 SER B CA 1
ATOM 1330 C C . SER B 1 61 ? -3.51 20.766 11.484 1 96.69 61 SER B C 1
ATOM 1332 O O . SER B 1 61 ? -4.234 19.766 11.43 1 96.69 61 SER B O 1
ATOM 1334 N N . ASN B 1 62 ? -3.41 21.719 10.562 1 95.56 62 ASN B N 1
ATOM 1335 C CA . ASN B 1 62 ? -4.098 21.531 9.289 1 95.56 62 ASN B CA 1
ATOM 1336 C C . ASN B 1 62 ? -3.195 20.859 8.258 1 95.56 62 ASN B C 1
ATOM 1338 O O . ASN B 1 62 ? -3.613 20.625 7.121 1 95.56 62 ASN B O 1
ATOM 1342 N N . LEU B 1 63 ? -1.974 20.594 8.688 1 98.38 63 LEU B N 1
ATOM 1343 C CA . LEU B 1 63 ? -1.002 19.938 7.824 1 98.38 63 LEU B CA 1
ATOM 1344 C C . LEU B 1 63 ? -0.663 18.547 8.359 1 98.38 63 LEU B C 1
ATOM 1346 O O . LEU B 1 63 ? -0.51 18.359 9.57 1 98.38 63 LEU B O 1
ATOM 1350 N N . ILE B 1 64 ? -0.664 17.625 7.445 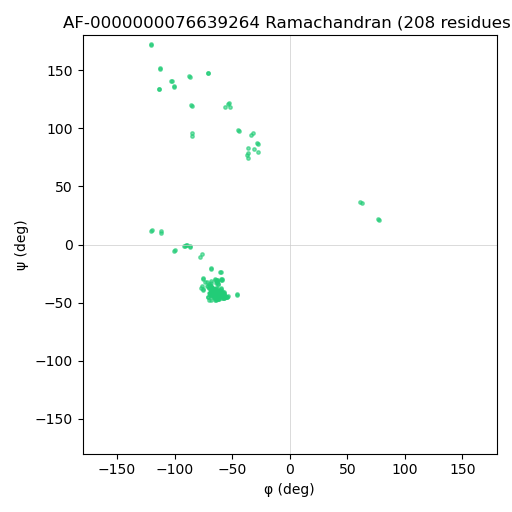1 98.44 64 ILE B N 1
ATOM 1351 C CA . ILE B 1 64 ? -0.183 16.297 7.773 1 98.44 64 ILE B CA 1
ATOM 1352 C C . ILE B 1 64 ? 1.335 16.234 7.609 1 98.44 64 ILE B C 1
ATOM 1354 O O . ILE B 1 64 ? 1.857 16.453 6.516 1 98.44 64 ILE B O 1
ATOM 1358 N N . CYS B 1 65 ? 2.047 15.922 8.719 1 97.38 65 CYS B N 1
ATOM 1359 C CA . CYS B 1 65 ? 3.502 15.852 8.688 1 97.38 65 CYS B CA 1
ATOM 1360 C C . CYS B 1 65 ? 3.986 14.461 9.078 1 97.38 65 CYS B C 1
ATOM 1362 O O . CYS B 1 65 ? 3.184 13.602 9.445 1 97.38 65 CYS B O 1
ATOM 1364 N N . SER B 1 66 ? 5.32 14.25 8.914 1 91 66 SER B N 1
ATOM 1365 C CA . SER B 1 66 ? 5.914 12.938 9.125 1 91 66 SER B CA 1
ATOM 1366 C C . SER B 1 66 ? 5.664 12.438 10.539 1 91 66 SER B C 1
ATOM 1368 O O . SER B 1 66 ? 5.484 11.234 10.758 1 91 66 SER B O 1
ATOM 1370 N N . SER B 1 67 ? 5.574 13.367 11.398 1 91.31 67 SER B N 1
ATOM 1371 C CA . SER B 1 67 ? 5.363 12.938 12.781 1 91.31 67 SER B CA 1
ATOM 1372 C C . SER B 1 67 ? 3.975 12.336 12.961 1 91.31 67 SER B C 1
ATOM 1374 O O . SER B 1 67 ? 3.801 11.383 13.727 1 91.31 67 SER B O 1
ATOM 1376 N N . HIS B 1 68 ? 3.016 12.852 12.281 1 95.62 68 HIS B N 1
ATOM 1377 C CA . HIS B 1 68 ? 1.676 12.281 12.32 1 95.62 68 HIS B CA 1
ATOM 1378 C C . HIS B 1 68 ? 1.662 10.867 11.734 1 95.62 68 HIS B C 1
ATOM 1380 O O . HIS B 1 68 ? 1.036 9.969 12.297 1 95.62 68 HIS B O 1
ATOM 1386 N N . ILE B 1 69 ? 2.402 10.688 10.688 1 91.31 69 ILE B N 1
ATOM 1387 C CA . ILE B 1 69 ? 2.463 9.414 9.977 1 91.31 69 ILE B CA 1
ATOM 1388 C C . ILE B 1 69 ? 3.205 8.383 10.828 1 91.31 69 ILE B C 1
ATOM 1390 O O . ILE B 1 69 ? 2.758 7.242 10.961 1 91.31 69 ILE B O 1
ATOM 1394 N N . LYS B 1 70 ? 4.316 8.836 11.375 1 86.19 70 LYS B N 1
ATOM 1395 C CA . LYS B 1 70 ? 5.086 7.953 12.242 1 86.19 70 LYS B CA 1
ATOM 1396 C C . LYS B 1 70 ? 4.238 7.441 13.406 1 86.19 70 LYS B C 1
ATOM 1398 O O . LYS B 1 70 ? 4.262 6.25 13.727 1 86.19 70 LYS B O 1
ATOM 1403 N N . LYS B 1 71 ? 3.473 8.273 14.016 1 85.06 71 LYS B N 1
ATOM 1404 C CA . LYS B 1 71 ? 2.625 7.879 15.141 1 85.06 71 LYS B CA 1
ATOM 1405 C C . LYS B 1 71 ? 1.526 6.922 14.68 1 85.06 71 LYS B C 1
ATOM 1407 O O . LYS B 1 71 ? 1.169 5.988 15.406 1 85.06 71 LYS B O 1
ATOM 1412 N N . ALA B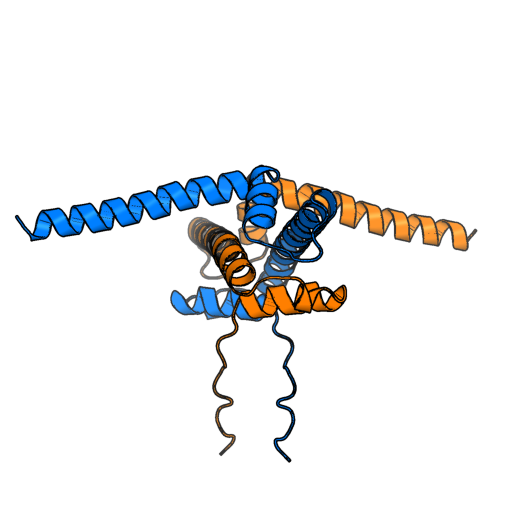 1 72 ? 0.955 7.227 13.539 1 89.06 72 ALA B N 1
ATOM 1413 C CA . ALA B 1 72 ? -0.045 6.328 12.977 1 89.06 72 ALA B CA 1
ATOM 1414 C C . ALA B 1 72 ? 0.527 4.926 12.781 1 89.06 72 ALA B C 1
ATOM 1416 O O . ALA B 1 72 ? -0.134 3.93 13.086 1 89.06 72 ALA B O 1
ATOM 1417 N N . ILE B 1 73 ? 1.791 4.922 12.297 1 83.75 73 ILE B N 1
ATOM 1418 C CA . ILE B 1 73 ? 2.463 3.65 12.055 1 83.75 73 ILE B CA 1
ATOM 1419 C C . ILE B 1 73 ? 2.709 2.938 13.383 1 83.75 73 ILE B C 1
ATOM 1421 O O . ILE B 1 73 ? 2.537 1.72 13.477 1 83.75 73 ILE B O 1
ATOM 1425 N N . GLU B 1 74 ? 3.107 3.682 14.359 1 76.25 74 GLU B N 1
ATOM 1426 C CA . GLU B 1 74 ? 3.383 3.115 15.672 1 76.25 74 GLU B CA 1
ATOM 1427 C C . GLU B 1 74 ? 2.109 2.572 16.312 1 76.25 74 GLU B C 1
ATOM 1429 O O . GLU B 1 74 ? 2.16 1.623 17.109 1 76.25 74 GLU B O 1
ATOM 1434 N N . GLU B 1 75 ? 1.028 3.256 16.141 1 73.75 75 GLU B N 1
ATOM 1435 C CA . GLU B 1 75 ? -0.25 2.834 16.703 1 73.75 75 GLU B CA 1
ATOM 1436 C C . GLU B 1 75 ? -0.803 1.615 15.969 1 73.75 75 GLU B C 1
ATOM 1438 O O . GLU B 1 75 ? -1.63 0.88 16.516 1 73.75 75 GLU B O 1
ATOM 1443 N N . ASP B 1 76 ? -0.489 1.664 14.859 1 60 76 ASP B N 1
ATOM 1444 C CA . ASP B 1 76 ? -0.884 0.48 14.102 1 60 76 ASP B CA 1
ATOM 1445 C C . ASP B 1 76 ? 0.147 -0.637 14.25 1 60 76 ASP B C 1
ATOM 1447 O O . ASP B 1 76 ? 1.23 -0.572 13.672 1 60 76 ASP B O 1
ATOM 1451 N N . PHE B 1 77 ? -0.113 -1.54 15.25 1 52.81 77 PHE B N 1
ATOM 1452 C CA . PHE B 1 77 ? 0.821 -2.596 15.625 1 52.81 77 PHE B CA 1
ATOM 1453 C C . PHE B 1 77 ? 1.366 -3.301 14.391 1 52.81 77 PHE B C 1
ATOM 1455 O O . PHE B 1 77 ? 2.562 -3.584 14.312 1 52.81 77 PHE B O 1
ATOM 1462 N N . GLU B 1 78 ? 0.504 -3.539 13.555 1 49.25 78 GLU B N 1
ATOM 1463 C CA . GLU B 1 78 ? 0.869 -4.348 12.391 1 49.25 78 GLU B CA 1
ATOM 1464 C C . GLU B 1 78 ? 1.795 -3.58 11.453 1 49.25 78 GLU B C 1
ATOM 1466 O O . GLU B 1 78 ? 2.799 -4.121 10.984 1 49.25 78 GLU B O 1
ATOM 1471 N N . PHE B 1 79 ? 1.542 -2.391 11.242 1 50.66 79 PHE B N 1
ATOM 1472 C CA . PHE B 1 79 ? 2.447 -1.557 10.461 1 50.66 79 PHE B CA 1
ATOM 1473 C C . PHE B 1 79 ? 3.752 -1.323 11.211 1 50.66 79 PHE B C 1
ATOM 1475 O O . PHE B 1 79 ? 4.828 -1.309 10.609 1 50.66 79 PHE B O 1
ATOM 1482 N N . ALA B 1 80 ? 3.604 -1.127 12.477 1 43.5 80 ALA B N 1
ATOM 1483 C CA . ALA B 1 80 ? 4.801 -0.933 13.289 1 43.5 80 ALA B CA 1
ATOM 1484 C C . ALA B 1 80 ? 5.762 -2.109 13.141 1 43.5 80 ALA B C 1
ATOM 1486 O O . ALA B 1 80 ? 6.977 -1.919 13.055 1 43.5 80 ALA B O 1
ATOM 1487 N N . LYS B 1 81 ? 5.133 -3.1 13.219 1 44.81 81 LYS B N 1
ATOM 1488 C CA . LYS B 1 81 ? 5.988 -4.281 13.125 1 44.81 81 LYS B CA 1
ATOM 1489 C C . LYS B 1 81 ? 6.609 -4.406 11.742 1 44.81 81 LYS B C 1
ATOM 1491 O O . LYS B 1 81 ? 7.77 -4.801 11.609 1 44.81 81 LYS B O 1
ATOM 1496 N N . LEU B 1 82 ? 5.793 -4.129 10.758 1 41.81 82 LEU B N 1
ATOM 1497 C CA . LEU B 1 82 ? 6.355 -4.102 9.414 1 41.81 82 LEU B CA 1
ATOM 1498 C C . LEU B 1 82 ? 7.512 -3.109 9.328 1 41.81 82 LEU B C 1
ATOM 1500 O O . LEU B 1 82 ? 8.539 -3.395 8.703 1 41.81 82 LEU B O 1
ATOM 1504 N N . LEU B 1 83 ? 7.297 -1.963 9.898 1 41.03 83 LEU B N 1
ATOM 1505 C CA . LEU B 1 83 ? 8.359 -0.962 9.898 1 41.03 83 LEU B CA 1
ATOM 1506 C C . LEU B 1 83 ? 9.531 -1.413 10.766 1 41.03 83 LEU B C 1
ATOM 1508 O O . LEU B 1 83 ? 10.68 -1.08 10.477 1 41.03 83 LEU B O 1
ATOM 1512 N N . GLN B 1 84 ? 9.305 -1.939 11.805 1 37.59 84 GLN B N 1
ATOM 1513 C CA . GLN B 1 84 ? 10.398 -2.447 12.625 1 37.59 84 GLN B CA 1
ATOM 1514 C C . GLN B 1 84 ? 11.289 -3.393 11.82 1 37.59 84 GLN B C 1
ATOM 1516 O O . GLN B 1 84 ? 12.516 -3.361 11.945 1 37.59 84 GLN B O 1
ATOM 1521 N N . ASN B 1 85 ? 10.648 -4.18 11.156 1 37 85 ASN B N 1
ATOM 1522 C CA . ASN B 1 85 ? 11.477 -5.09 10.375 1 37 85 ASN B CA 1
ATOM 1523 C C . ASN B 1 85 ? 12.188 -4.363 9.242 1 37 85 ASN B C 1
ATOM 1525 O O . ASN B 1 85 ? 13.281 -4.762 8.828 1 37 85 ASN B O 1
ATOM 1529 N N . THR B 1 86 ? 11.609 -3.443 8.703 1 35.41 86 THR B N 1
ATOM 1530 C CA . THR B 1 86 ? 12.305 -2.648 7.695 1 35.41 86 THR B CA 1
ATOM 1531 C C . THR B 1 86 ? 13.406 -1.807 8.336 1 35.41 86 THR B C 1
ATOM 1533 O O . THR B 1 86 ? 14.477 -1.632 7.746 1 35.41 86 THR B O 1
ATOM 1536 N N . VAL B 1 87 ? 13.188 -1.244 9.391 1 34.91 87 VAL B N 1
ATOM 1537 C CA . VAL B 1 87 ? 14.281 -0.562 10.07 1 34.91 87 VAL B CA 1
ATOM 1538 C C . VAL B 1 87 ? 15.406 -1.554 10.367 1 34.91 87 VAL B C 1
ATOM 1540 O O . VAL B 1 87 ? 16.578 -1.234 10.195 1 34.91 87 VAL B O 1
ATOM 1543 N N . ILE B 1 88 ? 15.031 -2.672 10.789 1 33.56 88 ILE B N 1
ATOM 1544 C CA . ILE B 1 88 ? 16.094 -3.646 10.969 1 33.56 88 ILE B CA 1
ATOM 1545 C C . ILE B 1 88 ? 16.719 -3.979 9.609 1 33.56 88 ILE B C 1
ATOM 1547 O O . ILE B 1 88 ? 17.953 -4.043 9.484 1 33.56 88 ILE B O 1
ATOM 1551 N N . TYR B 1 89 ? 15.883 -4.184 8.688 1 32.66 89 TYR B N 1
ATOM 1552 C CA . TYR B 1 89 ? 16.5 -4.465 7.402 1 32.66 89 TYR B CA 1
ATOM 1553 C C . TYR B 1 89 ? 17.172 -3.219 6.836 1 32.66 89 TYR B C 1
ATOM 1555 O O . TYR B 1 89 ? 18.234 -3.301 6.223 1 32.66 89 TYR B O 1
ATOM 1563 N N . GLY B 1 90 ? 16.469 -2.162 6.855 1 31.59 90 GLY B N 1
ATOM 1564 C CA . GLY B 1 90 ? 17.203 -0.961 6.496 1 31.59 90 GLY B CA 1
ATOM 1565 C C . GLY B 1 90 ? 18.438 -0.737 7.352 1 31.59 90 GLY B C 1
ATOM 1566 O O . GLY B 1 90 ? 19.484 -0.33 6.844 1 31.59 90 GLY B O 1
ATOM 1567 N N . ALA B 1 91 ? 18.297 -0.888 8.57 1 33.5 91 ALA B N 1
ATOM 1568 C CA . ALA B 1 91 ? 19.469 -0.833 9.422 1 33.5 91 ALA B CA 1
ATOM 1569 C C . ALA B 1 91 ? 20.453 -1.959 9.086 1 33.5 91 ALA B C 1
ATOM 1571 O O . ALA B 1 91 ? 21.672 -1.766 9.109 1 33.5 91 ALA B O 1
ATOM 1572 N N . TYR B 1 92 ? 19.922 -3.02 8.867 1 33.56 92 TYR B N 1
ATOM 1573 C CA . TYR B 1 92 ? 20.766 -4.152 8.5 1 33.56 92 TYR B CA 1
ATOM 1574 C C . TYR B 1 92 ? 21.453 -3.904 7.172 1 33.56 92 TYR B C 1
ATOM 1576 O O . TYR B 1 92 ? 22.656 -4.145 7.039 1 33.56 92 TYR B O 1
ATOM 1584 N N . ASN B 1 93 ? 20.844 -3.467 6.234 1 34.59 93 ASN B N 1
ATOM 1585 C CA . ASN B 1 93 ? 21.531 -3.209 4.977 1 34.59 93 ASN B CA 1
ATOM 1586 C C . ASN B 1 93 ? 22.484 -2.021 5.09 1 34.59 93 ASN B C 1
ATOM 1588 O O . ASN B 1 93 ? 23.547 -2.016 4.48 1 34.59 93 ASN B O 1
ATOM 1592 N N . LYS B 1 94 ? 22 -1.128 5.824 1 35.72 94 LYS B N 1
ATOM 1593 C CA . LYS B 1 94 ? 22.953 -0.05 6.078 1 35.72 94 LYS B CA 1
ATOM 1594 C C . LYS B 1 94 ? 24.156 -0.556 6.863 1 35.72 94 LYS B C 1
ATOM 1596 O O . LYS B 1 94 ? 25.297 -0.146 6.602 1 35.72 94 LYS B O 1
ATOM 1601 N N . HIS B 1 95 ? 23.812 -1.361 7.75 1 37.88 95 HIS B N 1
ATOM 1602 C CA . HIS B 1 95 ? 24.906 -1.979 8.492 1 37.88 95 HIS B CA 1
ATOM 1603 C C . HIS B 1 95 ? 25.703 -2.928 7.609 1 37.88 95 HIS B C 1
ATOM 1605 O O . HIS B 1 95 ? 26.922 -3.051 7.77 1 37.88 95 HIS B O 1
ATOM 1611 N N . LEU B 1 96 ? 24.969 -3.559 6.785 1 37.09 96 LEU B N 1
ATOM 1612 C CA . LEU B 1 96 ? 25.719 -4.398 5.863 1 37.09 96 LEU B CA 1
ATOM 1613 C C . LEU B 1 96 ? 26.531 -3.551 4.891 1 37.09 96 LEU B C 1
ATOM 1615 O O . LEU B 1 96 ? 27.672 -3.898 4.555 1 37.09 96 LEU B O 1
ATOM 1619 N N . ASP B 1 97 ? 25.875 -2.598 4.469 1 38.34 97 ASP B N 1
ATOM 1620 C CA . ASP B 1 97 ? 26.609 -1.693 3.58 1 38.34 97 ASP B CA 1
ATOM 1621 C C . ASP B 1 97 ? 27.781 -1.038 4.305 1 38.34 97 ASP B C 1
ATOM 1623 O O . ASP B 1 97 ? 28.844 -0.854 3.721 1 38.34 97 ASP B O 1
ATOM 1627 N N . GLU B 1 98 ? 27.453 -0.678 5.508 1 37.88 98 GLU B N 1
ATOM 1628 C CA . GLU B 1 98 ? 28.516 -0.053 6.281 1 37.88 98 GLU B CA 1
ATOM 1629 C C . GLU B 1 98 ? 29.641 -1.049 6.586 1 37.88 98 GLU B C 1
ATOM 1631 O O . GLU B 1 98 ? 30.812 -0.676 6.637 1 37.88 98 GLU B O 1
ATOM 1636 N N . LYS B 1 99 ? 29.203 -2.234 6.848 1 39.78 99 LYS B N 1
ATOM 1637 C CA . LYS B 1 99 ? 30.219 -3.26 7.113 1 39.78 99 LYS B CA 1
ATOM 1638 C C . LYS B 1 99 ? 31 -3.602 5.848 1 39.78 99 LYS B C 1
ATOM 1640 O O . LYS B 1 99 ? 32.156 -3.994 5.918 1 39.78 99 LYS B O 1
ATOM 1645 N N . GLU B 1 100 ? 30.25 -3.678 4.832 1 40.22 100 GLU B N 1
ATOM 1646 C CA . GLU B 1 100 ? 30.938 -3.973 3.58 1 40.22 100 GLU B CA 1
ATOM 1647 C C . GLU B 1 100 ? 31.922 -2.863 3.217 1 40.22 100 GLU B C 1
ATOM 1649 O O . GLU B 1 100 ? 32.969 -3.123 2.611 1 40.22 100 GLU B O 1
ATOM 1654 N N . HIS B 1 101 ? 31.438 -1.751 3.615 1 38.5 101 HIS B N 1
ATOM 1655 C CA . HIS B 1 101 ? 32.344 -0.652 3.289 1 38.5 101 HIS B CA 1
ATOM 1656 C C . HIS B 1 101 ? 33.531 -0.633 4.223 1 38.5 101 HIS B C 1
ATOM 1658 O O . HIS B 1 101 ? 34.562 -0.055 3.893 1 38.5 101 HIS B O 1
ATOM 1664 N N . ILE B 1 102 ? 33.219 -1.139 5.434 1 38.47 102 ILE B N 1
ATOM 1665 C CA . ILE B 1 102 ? 34.344 -1.121 6.336 1 38.47 102 ILE B CA 1
ATOM 1666 C C . ILE B 1 102 ? 35.406 -2.125 5.855 1 38.47 102 ILE B C 1
ATOM 1668 O O . ILE B 1 102 ? 36.594 -1.893 6 1 38.47 102 ILE B O 1
ATOM 1672 N N . SER B 1 103 ? 34.719 -3.205 5.34 1 40.59 103 SER B N 1
ATOM 1673 C CA . SER B 1 103 ? 35.75 -4.195 4.996 1 40.59 103 SER B CA 1
ATOM 1674 C C . SER B 1 103 ? 36.594 -3.719 3.836 1 40.59 103 SER B C 1
ATOM 1676 O O . SER B 1 103 ? 37.656 -4.301 3.562 1 40.59 103 SER B O 1
ATOM 1678 N N . LYS B 1 104 ? 36.062 -2.797 3.092 1 36.78 104 LYS B N 1
ATOM 1679 C CA . LYS B 1 104 ? 36.938 -2.416 1.975 1 36.78 104 LYS B CA 1
ATOM 1680 C C . LYS B 1 104 ? 38.062 -1.5 2.438 1 36.78 104 LYS B C 1
ATOM 1682 O O . LYS B 1 104 ? 39 -1.223 1.68 1 36.78 104 LYS B O 1
ATOM 1687 N N . ASN B 1 105 ? 37.5 -0.709 3.361 1 35.97 105 ASN B N 1
ATOM 1688 C CA . ASN B 1 105 ? 38.625 0.229 3.529 1 35.97 105 ASN B CA 1
ATOM 1689 C C . ASN B 1 105 ? 39.75 -0.373 4.363 1 35.97 105 ASN B C 1
ATOM 1691 O O . ASN B 1 105 ? 40.781 0.248 4.539 1 35.97 105 ASN B O 1
ATOM 1695 N N . ASN B 1 106 ? 39.438 -1.571 4.945 1 32.31 106 ASN B N 1
ATOM 1696 C CA . ASN B 1 106 ? 40.719 -1.942 5.52 1 32.31 106 ASN B CA 1
ATOM 1697 C C . ASN B 1 106 ? 41.469 -2.922 4.621 1 32.31 106 ASN B C 1
ATOM 1699 O O . ASN B 1 106 ? 40.875 -3.857 4.082 1 32.31 106 ASN B O 1
#